Protein AF-A0A831SIP2-F1 (afdb_monomer)

Mean predicted aligned error: 7.47 Å

Radius of gyration: 21.98 Å; Cα contacts (8 Å, |Δi|>4): 276; chains: 1; bounding box: 57×65×55 Å

Nearest PDB structures (foldseek):
  3f3f-assembly1_D  TM=2.285E-01  e=1.161E+00  Saccharomyces cerevisiae
  3f3p-assembly2_H  TM=2.683E-01  e=5.509E+00  Saccharomyces cerevisiae
  3f3p-assembly3_K  TM=2.661E-01  e=5.509E+00  Saccharomyces cerevisiae
  3f3g-assembly1_C  TM=2.298E-01  e=3.159E+00  Saccharomyces cerevisiae
  4bzk-assembly1_A  TM=1.564E-01  e=3.531E+00  Saccharomyces cerevisiae

Structure (mmCIF, N/CA/C/O backbone):
data_AF-A0A831SIP2-F1
#
_entry.id   AF-A0A831SIP2-F1
#
loop_
_atom_site.group_PDB
_atom_site.id
_atom_site.type_symbol
_atom_site.label_atom_id
_atom_site.label_alt_id
_atom_site.label_comp_id
_atom_site.label_asym_id
_atom_site.label_entity_id
_atom_site.label_seq_id
_atom_site.pdbx_PDB_ins_code
_atom_site.Cartn_x
_atom_site.Cartn_y
_atom_site.Cartn_z
_atom_site.occupancy
_atom_site.B_iso_or_equiv
_atom_site.auth_seq_id
_atom_site.auth_comp_id
_atom_site.auth_asym_id
_atom_site.auth_atom_id
_atom_site.pdbx_PDB_model_num
ATOM 1 N N . LYS A 1 1 ? 33.723 -19.811 15.398 1.00 58.81 1 LYS A N 1
ATOM 2 C CA . LYS A 1 1 ? 32.987 -21.071 15.118 1.00 58.81 1 LYS A CA 1
ATOM 3 C C . LYS A 1 1 ? 33.135 -21.376 13.632 1.00 58.81 1 LYS A C 1
ATOM 5 O O . LYS A 1 1 ? 32.729 -20.533 12.844 1.00 58.81 1 LYS A O 1
ATOM 10 N N . ARG A 1 2 ? 33.760 -22.498 13.251 1.00 60.47 2 ARG A N 1
ATOM 11 C CA . ARG A 1 2 ? 33.698 -22.996 11.865 1.00 60.47 2 ARG A CA 1
ATOM 12 C C . ARG A 1 2 ? 32.283 -23.533 11.644 1.00 60.47 2 ARG A C 1
ATOM 14 O O . ARG A 1 2 ? 31.780 -24.252 12.504 1.00 60.47 2 ARG A O 1
ATOM 21 N N . LEU A 1 3 ? 31.621 -23.093 10.581 1.00 73.62 3 LEU A N 1
ATOM 22 C CA . LEU A 1 3 ? 30.287 -23.571 10.228 1.00 73.62 3 LEU A CA 1
ATOM 23 C C . LEU A 1 3 ? 30.453 -24.981 9.640 1.00 73.62 3 LEU A C 1
ATOM 25 O O . LEU A 1 3 ? 31.157 -25.138 8.650 1.00 73.62 3 LEU A O 1
ATOM 29 N N . ASN A 1 4 ? 29.907 -25.998 10.307 1.00 77.56 4 ASN A N 1
ATOM 30 C CA . ASN A 1 4 ? 30.104 -27.415 9.983 1.00 77.56 4 ASN A CA 1
ATOM 31 C C . ASN A 1 4 ? 28.870 -27.960 9.244 1.00 77.56 4 ASN A C 1
ATOM 33 O O . ASN A 1 4 ? 28.072 -28.699 9.819 1.00 77.56 4 ASN A O 1
ATOM 37 N N . TYR A 1 5 ? 28.660 -27.496 8.012 1.00 83.56 5 TYR A N 1
ATOM 38 C CA . TYR A 1 5 ? 27.534 -27.915 7.177 1.00 83.56 5 TYR A CA 1
ATOM 39 C C . TYR A 1 5 ? 27.931 -29.154 6.366 1.00 83.56 5 TYR A C 1
ATOM 41 O O . TYR A 1 5 ? 28.624 -29.030 5.360 1.00 83.56 5 TYR A O 1
ATOM 49 N N . HIS A 1 6 ? 27.529 -30.338 6.836 1.00 79.94 6 HIS A N 1
ATOM 50 C CA . HIS A 1 6 ? 27.835 -31.619 6.185 1.00 79.94 6 HIS A CA 1
ATOM 51 C C . HIS A 1 6 ? 27.115 -31.797 4.837 1.00 79.94 6 HIS A C 1
ATOM 53 O O . HIS A 1 6 ? 27.699 -32.375 3.929 1.00 79.94 6 HIS A O 1
ATOM 59 N N . ASP A 1 7 ? 25.927 -31.202 4.696 1.00 86.00 7 ASP A N 1
ATOM 60 C CA . ASP A 1 7 ? 25.066 -31.277 3.504 1.00 86.00 7 ASP A CA 1
ATOM 61 C C . ASP A 1 7 ? 24.903 -29.891 2.852 1.00 86.00 7 ASP A C 1
ATOM 63 O O . ASP A 1 7 ? 23.804 -29.436 2.540 1.00 86.00 7 ASP A O 1
ATOM 67 N N . PHE A 1 8 ? 25.996 -29.128 2.761 1.00 87.56 8 PHE A N 1
ATOM 68 C CA . PHE A 1 8 ? 25.959 -27.805 2.141 1.00 87.56 8 PHE A CA 1
ATOM 69 C C . PHE A 1 8 ? 25.783 -27.924 0.624 1.00 87.56 8 PHE A C 1
ATOM 71 O O . PHE A 1 8 ? 26.713 -28.317 -0.079 1.00 87.56 8 PHE A O 1
ATOM 78 N N . GLU A 1 9 ? 24.619 -27.516 0.129 1.00 84.56 9 GLU A N 1
ATOM 79 C CA . GLU A 1 9 ? 24.309 -27.470 -1.299 1.00 84.56 9 GLU A CA 1
ATOM 80 C C . GLU A 1 9 ? 24.197 -26.022 -1.792 1.00 84.56 9 GLU A C 1
ATOM 82 O O . GLU A 1 9 ? 23.670 -25.135 -1.114 1.00 84.56 9 GLU A O 1
ATOM 87 N N . LEU A 1 10 ? 24.733 -25.781 -2.989 1.00 88.56 10 LEU A N 1
ATOM 88 C CA . LEU A 1 10 ? 24.629 -24.515 -3.704 1.00 88.56 10 LEU A CA 1
ATOM 89 C C . LEU A 1 10 ? 23.781 -24.733 -4.948 1.00 88.56 10 LEU A C 1
ATOM 91 O O . LEU A 1 10 ? 24.211 -25.417 -5.875 1.00 88.56 10 LEU A O 1
ATOM 95 N N . GLU A 1 11 ? 22.618 -24.094 -4.988 1.00 87.44 11 GLU A N 1
ATOM 96 C CA . GLU A 1 11 ? 21.764 -24.080 -6.170 1.00 87.44 11 GLU A CA 1
ATOM 97 C C . GLU A 1 11 ? 21.729 -22.680 -6.794 1.00 87.44 11 GLU A C 1
ATOM 99 O O . GLU A 1 11 ? 21.619 -21.678 -6.078 1.00 87.44 11 GLU A O 1
ATOM 104 N N . PRO A 1 12 ? 21.837 -22.573 -8.128 1.00 87.94 12 PRO A N 1
ATOM 105 C CA . PRO A 1 12 ? 21.707 -21.296 -8.807 1.00 87.94 12 PRO A CA 1
ATOM 106 C C . PRO A 1 12 ? 20.239 -20.850 -8.859 1.00 87.94 12 PRO A C 1
ATOM 108 O O . PRO A 1 12 ? 19.390 -21.545 -9.414 1.00 87.94 12 PRO A O 1
ATOM 111 N N . GLU A 1 13 ? 19.956 -19.642 -8.374 1.00 88.12 13 GLU A N 1
ATOM 112 C CA . GLU A 1 13 ? 18.680 -18.958 -8.612 1.00 88.12 13 GLU A CA 1
ATOM 113 C C . GLU A 1 13 ? 18.772 -18.185 -9.942 1.00 88.12 13 GLU A C 1
ATOM 115 O O . GLU A 1 13 ? 19.713 -17.415 -10.158 1.00 88.12 13 GLU A O 1
ATOM 120 N N . LYS A 1 14 ? 17.830 -18.419 -10.864 1.00 89.06 14 LYS A N 1
ATOM 121 C CA . LYS A 1 14 ? 17.769 -17.752 -12.175 1.00 89.06 14 LYS A CA 1
ATOM 122 C C . LYS A 1 14 ? 16.509 -16.901 -12.260 1.00 89.06 14 LYS A C 1
ATOM 124 O O . LYS A 1 14 ? 15.438 -17.370 -11.889 1.00 89.06 14 LYS A O 1
ATOM 129 N N . HIS A 1 15 ? 16.659 -15.692 -12.792 1.00 92.62 15 HIS A N 1
ATOM 130 C CA . HIS A 1 15 ? 15.574 -14.734 -12.984 1.00 92.62 15 HIS A CA 1
ATOM 131 C C . HIS A 1 15 ? 15.647 -14.110 -14.372 1.00 92.62 15 HIS A C 1
ATOM 133 O O . HIS A 1 15 ? 16.752 -13.925 -14.893 1.00 92.62 15 HIS A O 1
ATOM 139 N N . ASP A 1 16 ? 14.499 -13.731 -14.934 1.00 92.12 16 ASP A N 1
ATOM 140 C CA . ASP A 1 16 ? 14.458 -13.084 -16.252 1.00 92.12 16 ASP A CA 1
ATOM 141 C C . ASP A 1 16 ? 14.945 -11.635 -16.179 1.00 92.12 16 ASP A C 1
ATOM 143 O O . ASP A 1 16 ? 15.701 -11.173 -17.037 1.00 92.12 16 ASP A O 1
ATOM 147 N N . ALA A 1 17 ? 14.554 -10.909 -15.128 1.00 92.06 17 ALA A N 1
ATOM 148 C CA . ALA A 1 17 ? 15.101 -9.595 -14.831 1.00 92.06 17 ALA A CA 1
ATOM 149 C C . ALA A 1 17 ? 15.102 -9.285 -13.331 1.00 92.06 17 ALA A C 1
ATOM 151 O O . ALA A 1 17 ? 14.265 -9.744 -12.554 1.00 92.06 17 ALA A O 1
ATOM 152 N N . MET A 1 18 ? 16.031 -8.421 -12.923 1.00 92.44 18 MET A N 1
ATOM 153 C CA . MET A 1 18 ? 16.099 -7.893 -11.564 1.00 92.44 18 MET A CA 1
ATOM 154 C C . MET A 1 18 ? 16.378 -6.394 -11.582 1.00 92.44 18 MET A C 1
ATOM 156 O O . MET A 1 18 ? 17.222 -5.917 -12.338 1.00 92.44 18 MET A O 1
ATOM 160 N N . MET A 1 19 ? 15.721 -5.650 -10.692 1.00 90.25 19 MET A N 1
ATOM 161 C CA . MET A 1 19 ? 15.975 -4.224 -10.496 1.00 90.25 19 MET A CA 1
ATOM 162 C C . MET A 1 19 ? 16.406 -3.942 -9.059 1.00 90.25 19 MET A C 1
ATOM 164 O O . MET A 1 19 ? 15.631 -4.085 -8.109 1.00 90.25 19 MET A O 1
ATOM 168 N N . PHE A 1 20 ? 17.651 -3.494 -8.902 1.00 89.06 20 PHE A N 1
ATOM 169 C CA . PHE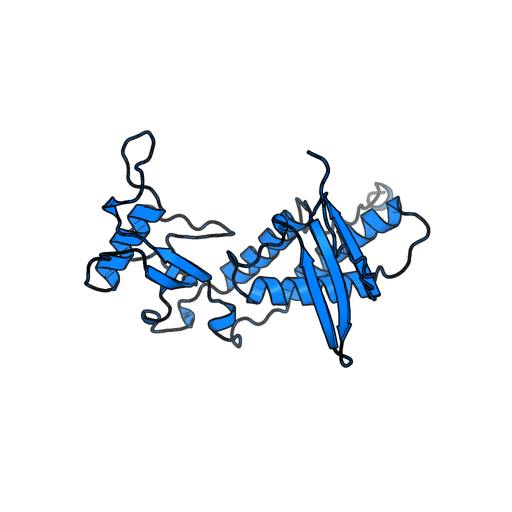 A 1 20 ? 18.225 -3.124 -7.612 1.00 89.06 20 PHE A CA 1
ATOM 170 C C . PHE A 1 20 ? 17.924 -1.659 -7.293 1.00 89.06 20 PHE A C 1
ATOM 172 O O . PHE A 1 20 ? 18.415 -0.748 -7.955 1.00 89.06 20 PHE A O 1
ATOM 179 N N . VAL A 1 21 ? 17.130 -1.424 -6.248 1.00 85.69 21 VAL A N 1
ATOM 180 C CA . VAL A 1 21 ? 16.707 -0.069 -5.856 1.00 85.69 21 VAL A CA 1
ATOM 181 C C . VAL A 1 21 ? 17.622 0.492 -4.775 1.00 85.69 21 VAL A C 1
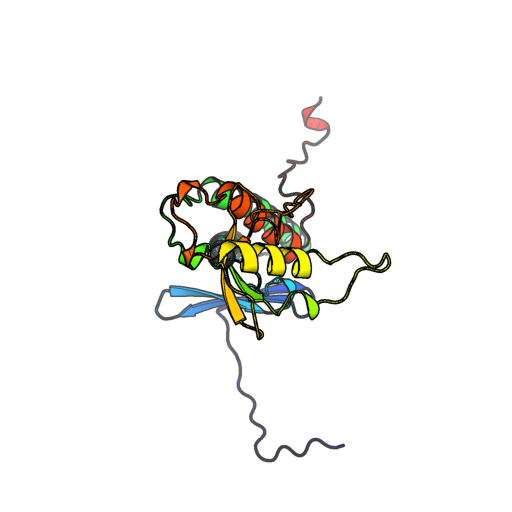ATOM 183 O O . VAL A 1 21 ? 18.112 1.615 -4.870 1.00 85.69 21 VAL A O 1
ATOM 186 N N . LYS A 1 22 ? 17.871 -0.300 -3.729 1.00 82.62 22 LYS A N 1
ATOM 187 C CA . LYS A 1 22 ? 18.794 0.017 -2.632 1.00 82.62 22 LYS A CA 1
ATOM 188 C C . LYS A 1 22 ? 19.311 -1.285 -2.024 1.00 82.62 22 LYS A C 1
ATOM 190 O O . LYS A 1 22 ? 18.761 -2.352 -2.276 1.00 82.62 22 LYS A O 1
ATOM 195 N N . HIS A 1 23 ? 20.332 -1.212 -1.171 1.00 80.19 23 HIS A N 1
ATOM 196 C CA . HIS A 1 23 ? 20.797 -2.362 -0.395 1.00 80.19 23 HIS A CA 1
ATOM 197 C C . HIS A 1 23 ? 19.617 -3.130 0.236 1.00 80.19 23 HIS A C 1
ATOM 199 O O . HIS A 1 23 ? 18.794 -2.539 0.944 1.00 80.19 23 HIS A O 1
ATOM 205 N N . LYS A 1 24 ? 19.525 -4.435 -0.065 1.00 84.19 24 LYS A N 1
ATOM 206 C CA . LYS A 1 24 ? 18.450 -5.360 0.356 1.00 84.19 24 LYS A CA 1
ATOM 207 C C . LYS A 1 24 ? 17.028 -4.982 -0.095 1.00 84.19 24 LYS A C 1
ATOM 209 O O . LYS A 1 24 ? 16.070 -5.515 0.454 1.00 84.19 24 LYS A O 1
ATOM 214 N N . ASN A 1 25 ? 16.881 -4.073 -1.059 1.00 86.75 25 ASN A N 1
ATOM 215 C CA . ASN A 1 25 ? 15.604 -3.680 -1.650 1.00 86.75 25 ASN A CA 1
ATOM 216 C C . ASN A 1 25 ? 15.692 -3.817 -3.174 1.00 86.75 25 ASN A C 1
ATOM 218 O O . ASN A 1 25 ? 16.337 -3.003 -3.839 1.00 86.75 25 ASN A O 1
ATOM 222 N N . TYR A 1 26 ? 15.062 -4.855 -3.709 1.00 91.00 26 TYR A N 1
ATOM 223 C CA . TYR A 1 26 ? 15.095 -5.177 -5.130 1.00 91.00 26 TYR A CA 1
ATOM 224 C C . TYR A 1 26 ? 13.788 -5.834 -5.575 1.00 91.00 26 TYR A C 1
ATOM 226 O O . TYR A 1 26 ? 13.023 -6.360 -4.760 1.00 91.00 26 TYR A O 1
ATOM 234 N N . LEU A 1 27 ? 13.538 -5.751 -6.874 1.00 93.44 27 LEU A N 1
ATOM 235 C CA . LEU A 1 27 ? 12.419 -6.384 -7.556 1.00 93.44 27 LEU A CA 1
ATOM 236 C C . LEU A 1 27 ? 12.968 -7.486 -8.455 1.00 93.44 27 LEU A C 1
ATOM 238 O O . LEU A 1 27 ? 14.000 -7.289 -9.096 1.00 93.44 27 LEU A O 1
ATOM 242 N N . ILE A 1 28 ? 12.283 -8.617 -8.478 1.00 93.94 28 ILE A N 1
ATOM 243 C CA . ILE A 1 28 ? 12.514 -9.725 -9.402 1.00 93.94 28 ILE A CA 1
ATOM 244 C C . ILE A 1 28 ? 11.311 -9.779 -10.336 1.00 93.94 28 ILE A C 1
ATOM 246 O O . ILE A 1 28 ? 10.176 -9.617 -9.878 1.00 93.94 28 ILE A O 1
ATOM 250 N N . PHE A 1 29 ? 11.576 -10.013 -11.613 1.00 94.38 29 PHE A N 1
ATOM 251 C CA . PHE A 1 29 ? 10.575 -10.187 -12.650 1.00 94.38 29 PHE A CA 1
ATOM 252 C C . PHE A 1 29 ? 10.848 -11.513 -13.345 1.00 94.38 29 PHE A C 1
ATOM 254 O O . PHE A 1 29 ? 11.935 -11.689 -13.893 1.00 94.38 29 PHE A O 1
ATOM 261 N N . ASP A 1 30 ? 9.862 -12.401 -13.319 1.00 93.19 30 ASP A N 1
ATOM 262 C CA . ASP A 1 30 ? 9.927 -13.715 -13.953 1.00 93.19 30 ASP A CA 1
ATOM 263 C C . ASP A 1 30 ? 8.682 -13.923 -14.830 1.00 93.19 30 ASP A C 1
ATOM 265 O O . ASP A 1 30 ? 7.588 -13.440 -14.519 1.00 93.19 30 ASP A O 1
ATOM 269 N N . ALA A 1 31 ? 8.835 -14.671 -15.917 1.00 90.81 31 ALA A N 1
ATOM 270 C CA . ALA A 1 31 ? 7.747 -15.222 -16.705 1.00 90.81 31 ALA A CA 1
ATOM 271 C C . ALA A 1 31 ? 7.526 -16.688 -16.303 1.00 90.81 31 ALA A C 1
ATOM 273 O O . ALA A 1 31 ? 8.332 -17.564 -16.613 1.00 90.81 31 ALA A O 1
ATOM 274 N N . ARG A 1 32 ? 6.411 -16.976 -15.623 1.00 87.44 32 ARG A N 1
ATOM 275 C CA . ARG A 1 32 ? 6.020 -18.341 -15.228 1.00 87.44 32 ARG A CA 1
ATOM 276 C C . ARG A 1 32 ? 4.695 -18.706 -15.866 1.00 87.44 32 ARG A C 1
ATOM 278 O O . ARG A 1 32 ? 3.740 -17.946 -15.768 1.00 87.44 32 ARG A O 1
ATOM 285 N N . ASP A 1 33 ? 4.642 -19.837 -16.566 1.00 87.06 33 ASP A N 1
ATOM 286 C CA . ASP A 1 33 ? 3.440 -20.300 -17.279 1.00 87.06 33 ASP A CA 1
ATOM 287 C C . ASP A 1 33 ? 2.811 -19.219 -18.186 1.00 87.06 33 ASP A C 1
ATOM 289 O O . ASP A 1 33 ? 1.594 -19.027 -18.214 1.00 87.06 33 ASP A O 1
ATOM 293 N N . ASN A 1 34 ? 3.655 -18.470 -18.912 1.00 84.88 34 ASN A N 1
ATOM 294 C CA . ASN A 1 34 ? 3.280 -17.313 -19.743 1.00 84.88 34 ASN A CA 1
ATOM 295 C C . ASN A 1 34 ? 2.607 -16.152 -18.984 1.00 84.88 34 ASN A C 1
ATOM 297 O O . ASN A 1 34 ? 1.968 -15.291 -19.595 1.00 84.88 34 ASN A O 1
ATOM 301 N N . LYS A 1 35 ? 2.758 -16.095 -17.659 1.00 88.81 35 LYS A N 1
ATOM 302 C CA . LYS A 1 35 ? 2.303 -14.991 -16.815 1.00 88.81 35 LYS A CA 1
ATOM 303 C C . LYS A 1 35 ? 3.497 -14.229 -16.268 1.00 88.81 35 LYS A C 1
ATOM 305 O O . LYS A 1 35 ? 4.495 -14.809 -15.855 1.00 88.81 35 LYS A O 1
ATOM 310 N N . PHE A 1 36 ? 3.366 -12.911 -16.278 1.00 89.25 36 PHE A N 1
ATOM 311 C CA . PHE A 1 36 ? 4.296 -12.029 -15.595 1.00 89.25 36 PHE A CA 1
ATOM 312 C C . PHE A 1 36 ? 4.097 -12.177 -14.086 1.00 89.25 36 PHE A C 1
ATOM 314 O O . PHE A 1 36 ? 2.970 -12.048 -13.612 1.00 89.25 36 PHE A O 1
ATOM 321 N N . GLU A 1 37 ? 5.178 -12.427 -13.356 1.00 91.50 37 GLU A N 1
ATOM 322 C CA . GLU A 1 37 ? 5.210 -12.388 -11.899 1.00 91.50 37 GLU A CA 1
ATOM 323 C C . GLU A 1 37 ? 6.259 -11.379 -11.434 1.00 91.50 37 GLU A C 1
ATOM 325 O O . GLU A 1 37 ? 7.417 -11.412 -11.860 1.00 91.50 37 GLU A O 1
ATOM 330 N N . MET A 1 38 ? 5.869 -10.505 -10.504 1.00 93.12 38 MET A N 1
ATOM 331 C CA . MET A 1 38 ? 6.805 -9.625 -9.813 1.00 93.12 38 MET A CA 1
ATOM 332 C C . MET A 1 38 ? 6.948 -10.021 -8.342 1.00 93.12 38 MET A C 1
ATOM 334 O O . MET A 1 38 ? 5.988 -9.999 -7.568 1.00 93.12 38 MET A O 1
ATOM 338 N N . ILE A 1 39 ? 8.182 -10.278 -7.907 1.00 91.38 39 ILE A N 1
ATOM 339 C CA . ILE A 1 39 ? 8.505 -10.535 -6.502 1.00 91.38 39 ILE A CA 1
ATOM 340 C C . ILE A 1 39 ? 9.246 -9.332 -5.928 1.00 91.38 39 ILE A C 1
ATOM 342 O O . ILE A 1 39 ? 10.298 -8.917 -6.410 1.00 91.38 39 ILE A O 1
ATOM 346 N N . THR A 1 40 ? 8.728 -8.791 -4.828 1.00 90.75 40 THR A N 1
ATOM 347 C CA . THR A 1 40 ? 9.383 -7.699 -4.106 1.00 90.75 40 THR A CA 1
ATOM 348 C C . THR A 1 40 ? 10.210 -8.228 -2.935 1.00 90.75 40 THR A C 1
ATOM 350 O O . THR A 1 40 ? 9.686 -8.960 -2.089 1.00 90.75 40 THR A O 1
ATOM 353 N N . LYS A 1 41 ? 11.468 -7.802 -2.805 1.00 88.31 41 LYS A N 1
ATOM 354 C CA . LYS A 1 41 ? 12.328 -8.119 -1.656 1.00 88.31 41 LYS A CA 1
ATOM 355 C C . LYS A 1 41 ? 12.768 -6.832 -0.969 1.00 88.31 41 LYS A C 1
ATOM 357 O O . LYS A 1 41 ? 13.171 -5.877 -1.625 1.00 88.31 41 LYS A O 1
ATOM 362 N N . GLY A 1 42 ? 12.709 -6.815 0.361 1.00 84.31 42 GLY A N 1
ATOM 363 C CA . GLY A 1 42 ? 13.151 -5.684 1.180 1.00 84.31 42 GLY A CA 1
ATOM 364 C C . GLY A 1 42 ? 12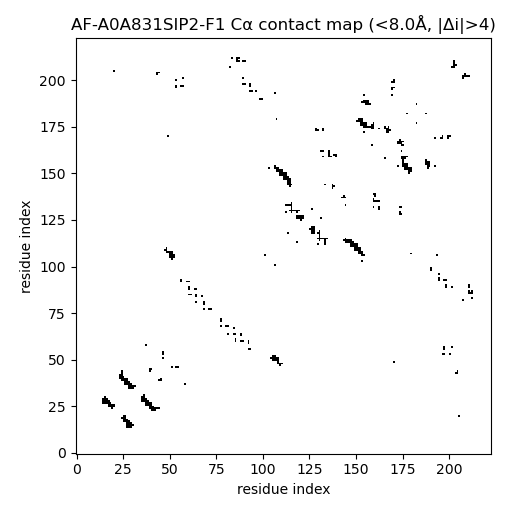.049 -5.018 1.995 1.00 84.31 42 GLY A C 1
ATOM 365 O O . GLY A 1 42 ? 10.854 -5.209 1.775 1.00 84.31 42 GLY A O 1
ATOM 366 N N . ASN A 1 43 ? 12.467 -4.235 2.989 1.00 76.88 43 ASN A N 1
ATOM 367 C CA . ASN A 1 43 ? 11.551 -3.606 3.941 1.00 76.88 43 ASN A CA 1
ATOM 368 C C . ASN A 1 43 ? 10.703 -2.506 3.299 1.00 76.88 43 ASN A C 1
ATOM 370 O O . ASN A 1 43 ? 9.544 -2.347 3.680 1.00 76.88 43 ASN A O 1
ATOM 374 N N . ASN A 1 44 ? 11.240 -1.800 2.302 1.00 76.56 44 ASN A N 1
ATOM 375 C CA . ASN A 1 44 ? 10.518 -0.727 1.621 1.00 76.56 44 ASN A CA 1
ATOM 376 C C . ASN A 1 44 ? 9.289 -1.263 0.880 1.00 76.56 44 ASN A C 1
ATOM 378 O O . ASN A 1 44 ? 8.260 -0.594 0.819 1.00 76.56 44 ASN A O 1
ATOM 382 N N . PHE A 1 45 ? 9.372 -2.503 0.394 1.00 79.06 45 PHE A N 1
ATOM 383 C CA . PHE A 1 45 ? 8.295 -3.165 -0.328 1.00 79.06 45 PHE A CA 1
ATOM 384 C C . PHE A 1 45 ? 7.420 -4.066 0.542 1.00 79.06 45 PHE A C 1
ATOM 386 O O . PHE A 1 45 ? 6.495 -4.675 0.015 1.00 79.06 45 PHE A O 1
ATOM 393 N N . ARG A 1 46 ? 7.647 -4.148 1.867 1.00 68.94 46 ARG A N 1
ATOM 394 C CA . ARG A 1 46 ? 6.779 -4.934 2.760 1.00 68.94 46 ARG A CA 1
ATOM 395 C C . ARG A 1 46 ? 5.335 -4.445 2.640 1.00 68.94 46 ARG A C 1
ATOM 397 O O . ARG A 1 46 ? 4.945 -3.414 3.193 1.00 68.94 46 ARG A O 1
ATOM 404 N N . GLY A 1 47 ? 4.553 -5.210 1.887 1.00 55.94 47 GLY A N 1
ATOM 405 C CA . GLY A 1 47 ? 3.150 -4.945 1.607 1.00 55.94 47 GLY A CA 1
ATOM 406 C C . GLY A 1 47 ? 2.201 -5.552 2.635 1.00 55.94 47 GLY A C 1
ATOM 407 O O . GLY A 1 47 ? 1.009 -5.342 2.517 1.00 55.94 47 GLY A O 1
ATOM 408 N N . SER A 1 48 ? 2.681 -6.284 3.650 1.00 52.47 48 SER A N 1
ATOM 409 C CA . SER A 1 48 ? 1.818 -6.854 4.702 1.00 52.47 48 SER A CA 1
ATOM 410 C C . SER A 1 48 ? 1.129 -5.792 5.565 1.00 52.47 48 SER A C 1
ATOM 412 O O . SER A 1 48 ? 0.118 -6.071 6.196 1.00 52.47 48 SER A O 1
ATOM 414 N N . GLU A 1 49 ? 1.683 -4.579 5.613 1.00 64.00 49 GLU A N 1
ATOM 415 C CA . GLU A 1 49 ? 1.059 -3.429 6.277 1.00 64.00 49 GLU A CA 1
ATOM 416 C C . GLU A 1 49 ? 0.207 -2.569 5.333 1.00 64.00 49 GLU A C 1
ATOM 418 O O . GLU A 1 49 ? -0.329 -1.547 5.762 1.00 64.00 49 GLU A O 1
ATOM 423 N N . LYS A 1 50 ? 0.114 -2.947 4.054 1.00 78.56 50 LYS A N 1
ATOM 424 C CA . LYS A 1 50 ? -0.563 -2.190 2.999 1.00 78.56 50 LYS A CA 1
ATOM 425 C C . LYS A 1 50 ? -1.716 -3.016 2.442 1.00 78.56 50 LYS A C 1
ATOM 427 O O . LYS A 1 50 ? -1.721 -4.240 2.547 1.00 78.56 50 LYS A O 1
ATOM 432 N N . ALA A 1 51 ? -2.690 -2.331 1.860 1.00 87.06 51 ALA A N 1
ATOM 433 C CA . ALA A 1 51 ? -3.785 -2.995 1.171 1.00 87.06 51 ALA A CA 1
ATOM 434 C C . ALA A 1 51 ? -3.260 -3.706 -0.085 1.00 87.06 51 ALA A C 1
ATOM 436 O O . ALA A 1 51 ? -2.293 -3.245 -0.702 1.00 87.06 51 ALA A O 1
ATOM 437 N N . ASN A 1 52 ? -3.875 -4.828 -0.462 1.00 89.56 52 ASN A N 1
ATOM 438 C CA . ASN A 1 52 ? -3.410 -5.643 -1.586 1.00 89.56 52 ASN A CA 1
ATOM 439 C C . ASN A 1 52 ? -3.426 -4.865 -2.913 1.00 89.56 52 ASN A C 1
ATOM 441 O O . ASN A 1 52 ? -2.533 -5.044 -3.740 1.00 89.56 52 ASN A O 1
ATOM 445 N N . ILE A 1 53 ? -4.349 -3.909 -3.056 1.00 91.75 53 ILE A N 1
ATOM 446 C CA . ILE A 1 53 ? -4.421 -3.007 -4.208 1.00 91.75 53 ILE A CA 1
ATOM 447 C C . ILE A 1 53 ? -3.113 -2.245 -4.463 1.00 91.75 53 ILE A C 1
ATOM 449 O O . ILE A 1 53 ? -2.758 -2.000 -5.610 1.00 91.75 53 ILE A O 1
ATOM 453 N N . ALA A 1 54 ? -2.340 -1.926 -3.419 1.00 90.88 54 ALA A N 1
ATOM 454 C CA . ALA A 1 54 ? -1.051 -1.259 -3.584 1.00 90.88 54 ALA A CA 1
ATOM 455 C C . ALA A 1 54 ? 0.018 -2.172 -4.191 1.00 90.88 54 ALA A C 1
ATOM 457 O O . ALA A 1 54 ? 0.902 -1.689 -4.894 1.00 90.88 54 ALA A O 1
ATOM 458 N N . LYS A 1 55 ? -0.061 -3.484 -3.938 1.00 89.62 55 LYS A N 1
ATOM 459 C CA . LYS A 1 55 ? 0.831 -4.467 -4.564 1.00 89.62 55 LYS A CA 1
ATOM 460 C C . LYS A 1 55 ? 0.474 -4.646 -6.034 1.00 89.62 55 LYS A C 1
ATOM 462 O O . LYS A 1 55 ? 1.365 -4.542 -6.864 1.00 89.62 55 LYS A O 1
ATOM 467 N N . LYS A 1 56 ? -0.821 -4.809 -6.334 1.00 91.50 56 LYS A N 1
ATOM 468 C CA . LYS A 1 56 ? -1.338 -4.890 -7.709 1.00 91.50 56 LYS A CA 1
ATOM 469 C C . LYS A 1 56 ? -0.950 -3.654 -8.524 1.00 91.50 56 LYS A C 1
ATOM 471 O O . LYS A 1 56 ? -0.416 -3.774 -9.616 1.00 91.50 56 LYS A O 1
ATOM 476 N N . ALA A 1 57 ? -1.137 -2.462 -7.955 1.00 93.81 57 ALA A N 1
ATOM 477 C CA . ALA A 1 57 ? -0.741 -1.220 -8.609 1.00 93.81 57 ALA A CA 1
ATOM 478 C C . ALA A 1 57 ? 0.778 -1.128 -8.827 1.00 93.81 57 ALA A C 1
ATOM 480 O O . ALA A 1 57 ? 1.204 -0.731 -9.905 1.00 93.81 57 ALA A O 1
ATOM 481 N N . LEU A 1 58 ? 1.602 -1.504 -7.837 1.00 93.88 58 LEU A N 1
ATOM 482 C CA . LEU A 1 58 ? 3.058 -1.538 -8.006 1.00 93.88 58 LEU A CA 1
ATOM 483 C C . LEU A 1 58 ? 3.471 -2.497 -9.130 1.00 93.88 58 LEU A C 1
ATOM 485 O O . LEU A 1 58 ? 4.337 -2.145 -9.920 1.00 93.88 58 LEU A O 1
ATOM 489 N N . GLU A 1 59 ? 2.873 -3.683 -9.194 1.00 93.88 59 GLU A N 1
ATOM 490 C CA . GLU A 1 59 ? 3.158 -4.679 -10.227 1.00 93.88 59 GLU A CA 1
ATOM 491 C C . GLU A 1 59 ? 2.866 -4.144 -11.629 1.00 93.88 59 GLU A C 1
ATOM 493 O O . GLU A 1 59 ? 3.752 -4.163 -12.481 1.00 93.88 59 GLU A 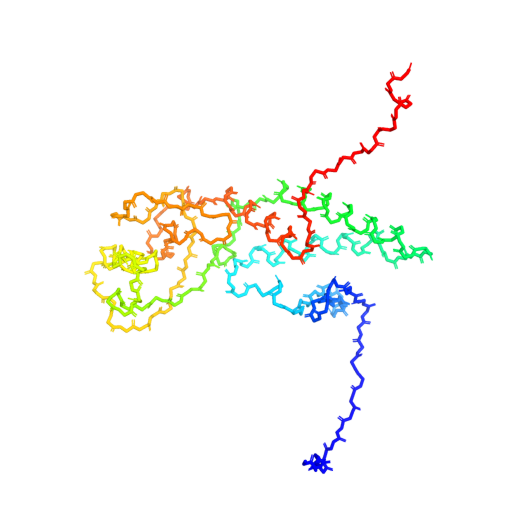O 1
ATOM 498 N N . GLU A 1 60 ? 1.684 -3.562 -11.835 1.00 94.81 60 GLU A N 1
ATOM 499 C CA . GLU A 1 60 ? 1.315 -2.945 -13.113 1.00 94.81 60 GLU A CA 1
ATOM 500 C C . GLU A 1 60 ? 2.235 -1.769 -13.472 1.00 94.81 60 GLU A C 1
ATOM 502 O O . GLU A 1 60 ? 2.706 -1.672 -14.605 1.00 94.81 60 GLU A O 1
ATOM 507 N N . ILE A 1 61 ? 2.578 -0.910 -12.504 1.00 96.06 61 ILE A N 1
ATOM 508 C CA . ILE A 1 61 ? 3.532 0.190 -12.720 1.00 96.06 61 ILE A CA 1
ATOM 509 C C . ILE A 1 61 ? 4.885 -0.358 -13.163 1.00 96.06 61 ILE A C 1
ATOM 511 O O . ILE A 1 61 ? 5.466 0.121 -14.137 1.00 96.06 61 ILE A O 1
ATOM 515 N N . MET A 1 62 ? 5.403 -1.360 -12.457 1.00 95.38 62 MET A N 1
ATOM 516 C CA . MET A 1 62 ? 6.748 -1.861 -12.703 1.00 95.38 62 MET A CA 1
ATOM 517 C C . MET A 1 62 ? 6.851 -2.708 -13.965 1.00 95.38 62 MET A C 1
ATOM 519 O O . MET A 1 62 ? 7.903 -2.704 -14.602 1.00 95.38 62 MET A O 1
ATOM 523 N N . LYS A 1 63 ? 5.763 -3.361 -14.372 1.00 94.88 63 LYS A N 1
ATOM 524 C CA . LYS A 1 63 ? 5.646 -4.017 -15.673 1.00 94.88 63 LYS A CA 1
ATOM 525 C C . LYS A 1 63 ? 5.853 -3.022 -16.815 1.00 94.88 63 LYS A C 1
ATOM 527 O O . LYS A 1 63 ? 6.656 -3.286 -17.707 1.00 94.88 63 LYS A O 1
ATOM 532 N N . GLU A 1 64 ? 5.196 -1.863 -16.765 1.00 96.38 64 GLU A N 1
ATOM 533 C CA . GLU A 1 64 ? 5.372 -0.813 -17.779 1.00 96.38 64 GLU A CA 1
ATOM 534 C C . GLU A 1 64 ? 6.759 -0.160 -17.703 1.00 96.38 64 GLU A C 1
ATOM 536 O O . GLU A 1 64 ? 7.402 0.054 -18.731 1.00 96.38 64 GLU A O 1
ATOM 541 N N . VAL A 1 65 ? 7.287 0.066 -16.494 1.00 95.69 65 VAL A N 1
ATOM 542 C CA . VAL A 1 65 ? 8.659 0.574 -16.316 1.00 95.69 65 VAL A CA 1
ATOM 543 C C . VAL A 1 65 ? 9.687 -0.366 -16.943 1.00 95.69 65 VAL A C 1
ATOM 545 O O . VAL A 1 65 ? 10.599 0.108 -17.622 1.00 95.69 65 VAL A O 1
ATOM 548 N N . LEU A 1 66 ? 9.550 -1.679 -16.737 1.00 93.69 66 LEU A N 1
ATOM 549 C CA . LEU A 1 66 ? 10.472 -2.675 -17.276 1.00 93.69 66 LEU A CA 1
ATOM 550 C C . LEU A 1 66 ? 10.422 -2.720 -18.806 1.00 93.69 66 LEU A C 1
ATOM 552 O O . LEU A 1 66 ? 11.476 -2.727 -19.439 1.00 93.69 66 LEU A O 1
ATOM 556 N N . LYS A 1 67 ? 9.224 -2.679 -19.405 1.00 92.31 67 LYS A N 1
ATOM 557 C CA . LYS A 1 67 ? 9.056 -2.634 -20.868 1.00 92.31 67 LYS A CA 1
ATOM 558 C C . LYS A 1 67 ? 9.808 -1.459 -21.495 1.00 92.31 67 LYS A C 1
ATOM 560 O O . LYS A 1 67 ? 10.525 -1.645 -22.476 1.00 92.31 67 LYS A O 1
ATOM 565 N N . GLU A 1 68 ? 9.701 -0.270 -20.907 1.00 94.50 68 GLU A N 1
ATOM 566 C CA . GLU A 1 68 ? 10.348 0.942 -21.431 1.00 94.50 68 GLU A CA 1
ATOM 567 C C . GLU A 1 68 ? 11.849 1.034 -21.114 1.00 94.50 68 GLU A C 1
ATOM 569 O O . GLU A 1 68 ? 12.569 1.816 -21.731 1.00 94.50 68 GLU A O 1
ATOM 574 N N . ASN A 1 69 ? 12.350 0.240 -20.162 1.00 92.81 69 ASN A N 1
ATOM 575 C CA . ASN A 1 69 ? 13.725 0.339 -19.666 1.00 92.81 69 ASN A CA 1
ATOM 576 C C . ASN A 1 69 ? 14.502 -0.987 -19.734 1.00 92.81 69 ASN A C 1
ATOM 578 O O . ASN A 1 69 ? 15.439 -1.191 -18.967 1.00 92.81 69 ASN A O 1
ATOM 582 N N . HIS A 1 70 ? 14.153 -1.874 -20.667 1.00 88.62 70 HIS A N 1
ATOM 583 C CA . HIS A 1 70 ? 14.755 -3.208 -20.789 1.00 88.62 70 HIS A CA 1
ATOM 584 C C . HIS A 1 70 ? 16.207 -3.214 -21.316 1.00 88.62 70 HIS A C 1
ATOM 586 O O . HIS A 1 70 ? 16.862 -4.254 -21.280 1.00 88.62 70 HIS A O 1
ATOM 592 N N . ARG A 1 71 ? 16.717 -2.081 -21.822 1.00 88.69 71 ARG A N 1
ATOM 593 C CA . ARG A 1 71 ? 18.087 -1.921 -22.349 1.00 88.69 71 ARG A CA 1
ATOM 594 C C . ARG A 1 71 ? 18.644 -0.538 -22.030 1.00 88.69 71 ARG A C 1
ATOM 596 O O . ARG A 1 71 ? 17.899 0.444 -22.004 1.00 88.69 71 ARG A O 1
ATOM 603 N N . TRP A 1 72 ? 19.952 -0.446 -21.824 1.00 91.88 72 TRP A N 1
ATOM 604 C CA . TRP A 1 72 ? 20.664 0.823 -21.685 1.00 91.88 72 TRP A CA 1
ATOM 605 C C . TRP A 1 72 ? 22.119 0.696 -22.133 1.00 91.88 72 TRP A C 1
ATOM 607 O O . TRP A 1 72 ? 22.679 -0.397 -22.119 1.00 91.88 72 TRP A O 1
ATOM 617 N N . GLU A 1 73 ? 22.708 1.833 -22.495 1.00 92.88 73 GLU A N 1
ATOM 618 C CA . GLU A 1 73 ? 24.133 1.966 -22.822 1.00 92.88 73 GLU A CA 1
ATOM 619 C C . GLU A 1 73 ? 24.863 2.749 -21.723 1.00 92.88 73 GLU A C 1
ATOM 621 O O . GLU A 1 73 ? 25.905 2.311 -21.244 1.00 92.88 73 GLU A O 1
ATOM 626 N N . ASP A 1 74 ? 24.261 3.847 -21.244 1.00 95.50 74 ASP A N 1
ATOM 627 C CA . ASP A 1 74 ? 24.746 4.626 -20.102 1.00 95.50 74 ASP A CA 1
ATOM 628 C C . ASP A 1 74 ? 23.877 4.415 -18.852 1.00 95.50 74 ASP A C 1
ATOM 630 O O . ASP A 1 74 ? 22.658 4.612 -18.853 1.00 95.50 74 ASP A O 1
ATOM 634 N N . GLU A 1 75 ? 24.514 4.038 -17.744 1.00 91.62 75 GLU A N 1
ATOM 635 C CA . GLU A 1 75 ? 23.821 3.767 -16.482 1.00 91.62 75 GLU A CA 1
ATOM 636 C C . GLU A 1 75 ? 23.216 5.039 -15.866 1.00 91.62 75 GLU A C 1
ATOM 638 O O . GLU A 1 75 ? 22.141 4.998 -15.257 1.00 91.62 75 GLU A O 1
ATOM 643 N N . SER A 1 76 ? 23.880 6.189 -16.011 1.00 91.69 76 SER A N 1
ATOM 644 C CA . SER A 1 76 ? 23.417 7.445 -15.410 1.00 91.69 76 SER A CA 1
ATOM 645 C C . SER A 1 76 ? 22.150 7.959 -16.093 1.00 91.69 76 SER A C 1
ATOM 647 O O . SER A 1 76 ? 21.213 8.419 -15.429 1.00 91.69 76 SER A O 1
ATOM 649 N N . GLU A 1 77 ? 22.084 7.856 -17.416 1.00 93.25 77 GLU A N 1
ATOM 650 C CA . GLU A 1 77 ? 20.892 8.089 -18.219 1.00 93.25 77 GLU A CA 1
ATOM 651 C C . GLU A 1 77 ? 19.797 7.075 -17.885 1.00 93.25 77 GLU A C 1
ATOM 653 O O . GLU A 1 77 ? 18.681 7.486 -17.561 1.00 93.25 77 GLU A O 1
ATOM 658 N N . ALA A 1 78 ? 20.117 5.777 -17.840 1.00 92.62 78 ALA A N 1
ATOM 659 C CA . ALA A 1 78 ? 19.159 4.731 -17.485 1.00 92.62 78 ALA A CA 1
ATOM 660 C C . ALA A 1 78 ? 18.503 4.992 -16.125 1.00 92.62 78 ALA A C 1
ATOM 662 O O . ALA A 1 78 ? 17.282 4.926 -15.988 1.00 92.62 78 ALA A O 1
ATOM 663 N N . ARG A 1 79 ? 19.289 5.381 -15.114 1.00 91.19 79 ARG A N 1
ATOM 664 C CA . ARG A 1 79 ? 18.782 5.737 -13.780 1.00 91.19 79 ARG A CA 1
ATOM 665 C C . ARG A 1 79 ? 17.832 6.933 -13.819 1.00 91.19 79 ARG A C 1
ATOM 667 O O . ARG A 1 79 ? 16.832 6.931 -13.098 1.00 91.19 79 ARG A O 1
ATOM 674 N N . ARG A 1 80 ? 18.131 7.965 -14.617 1.00 92.12 80 ARG A N 1
ATOM 675 C CA . ARG A 1 80 ? 17.245 9.132 -14.792 1.00 92.12 80 ARG A CA 1
ATOM 676 C C . ARG A 1 80 ? 15.955 8.744 -15.512 1.00 92.12 80 ARG A C 1
ATOM 678 O O . ARG A 1 80 ? 14.877 9.150 -15.069 1.00 92.12 80 ARG A O 1
ATOM 685 N N . ARG A 1 81 ? 16.058 7.924 -16.559 1.00 93.75 81 ARG A N 1
ATOM 686 C CA . ARG A 1 81 ? 14.925 7.433 -17.348 1.00 93.75 81 ARG A CA 1
ATOM 687 C C . ARG A 1 81 ? 13.999 6.555 -16.513 1.00 93.75 81 ARG A C 1
ATOM 689 O O . ARG A 1 81 ? 12.839 6.911 -16.367 1.00 93.75 81 ARG A O 1
ATOM 696 N N . VAL A 1 82 ? 14.523 5.538 -15.822 1.00 94.12 82 VAL A N 1
ATOM 697 C CA . VAL A 1 82 ? 13.751 4.665 -14.916 1.00 94.12 82 VAL A CA 1
ATOM 698 C C . VAL A 1 82 ? 12.993 5.479 -13.867 1.00 94.12 82 VAL A C 1
ATOM 700 O O . VAL A 1 82 ? 11.799 5.270 -13.668 1.00 94.12 82 VAL A O 1
ATOM 703 N N . LYS A 1 83 ? 13.646 6.449 -13.212 1.00 93.50 83 LYS A N 1
ATOM 704 C CA . LYS A 1 83 ? 12.969 7.323 -12.237 1.00 93.50 83 LYS A CA 1
ATOM 705 C C . LYS A 1 83 ? 11.835 8.125 -12.873 1.00 93.50 83 LYS A C 1
ATOM 707 O O . LYS A 1 83 ? 10.792 8.288 -12.244 1.00 93.50 83 LYS A O 1
ATOM 712 N N . SER A 1 84 ? 12.042 8.633 -14.083 1.00 94.38 84 SER A N 1
ATOM 713 C CA . SER A 1 84 ? 11.037 9.412 -14.811 1.00 94.38 84 SER A CA 1
ATOM 714 C C . SER A 1 84 ? 9.858 8.536 -15.235 1.00 94.38 84 SER A C 1
ATOM 716 O O . SER A 1 84 ? 8.719 8.889 -14.938 1.00 94.38 84 SER A O 1
ATOM 718 N N . THR A 1 85 ? 10.121 7.345 -15.782 1.00 95.69 85 THR A N 1
ATOM 719 C CA . THR A 1 85 ? 9.086 6.366 -16.130 1.00 95.69 85 THR A CA 1
ATOM 720 C C . THR A 1 85 ? 8.291 5.928 -14.899 1.00 95.69 85 THR A C 1
ATOM 722 O O . THR A 1 85 ? 7.067 5.903 -14.952 1.00 95.69 85 THR A O 1
ATOM 725 N N . ILE A 1 86 ? 8.934 5.667 -13.749 1.00 95.94 86 ILE A N 1
ATOM 726 C CA . ILE A 1 86 ? 8.212 5.339 -12.504 1.00 95.94 86 ILE A CA 1
ATOM 727 C C . ILE A 1 86 ? 7.229 6.460 -12.149 1.00 95.94 86 ILE A C 1
ATOM 729 O O . ILE A 1 86 ? 6.073 6.177 -11.838 1.00 95.94 86 ILE A O 1
ATOM 733 N N . LYS A 1 87 ? 7.652 7.731 -12.209 1.00 95.62 87 LYS A N 1
ATOM 734 C CA . LYS A 1 87 ? 6.769 8.873 -11.916 1.00 95.62 87 LYS A CA 1
ATOM 735 C C . LYS A 1 87 ? 5.581 8.937 -12.871 1.00 95.62 87 LYS A C 1
ATOM 737 O O . LYS A 1 87 ? 4.445 9.089 -12.421 1.00 95.62 87 LYS A O 1
ATOM 742 N N . GLU A 1 88 ? 5.854 8.839 -14.168 1.00 96.19 88 GLU A N 1
ATOM 743 C CA . GLU A 1 88 ? 4.850 8.926 -15.224 1.00 96.19 88 GLU A CA 1
ATOM 744 C C . GLU A 1 88 ? 3.829 7.792 -15.113 1.00 96.19 88 GLU A C 1
ATOM 746 O O . GLU A 1 88 ? 2.635 8.055 -14.947 1.00 96.19 88 GLU A O 1
ATOM 751 N N . LYS A 1 89 ? 4.298 6.538 -15.089 1.00 97.25 89 LYS A N 1
ATOM 752 C CA . LYS A 1 89 ? 3.430 5.357 -15.018 1.00 97.25 89 LYS A CA 1
ATOM 753 C C . LYS A 1 89 ? 2.647 5.287 -13.721 1.00 97.25 89 LYS A C 1
ATOM 755 O O . LYS A 1 89 ? 1.488 4.890 -13.741 1.00 97.25 89 LYS A O 1
ATOM 760 N N . THR A 1 90 ? 3.211 5.761 -12.608 1.00 96.38 90 THR A N 1
ATOM 761 C CA . THR A 1 90 ? 2.456 5.877 -11.351 1.00 96.38 90 THR A CA 1
ATOM 762 C C . THR A 1 90 ? 1.246 6.786 -11.511 1.00 96.38 90 THR A C 1
ATOM 764 O O . THR A 1 90 ? 0.138 6.380 -11.174 1.00 96.38 90 THR A O 1
ATOM 767 N N . LYS A 1 91 ? 1.427 7.997 -12.050 1.00 95.31 91 LYS A N 1
ATOM 768 C CA . LYS A 1 91 ? 0.305 8.922 -12.268 1.00 95.31 91 LYS A CA 1
ATOM 769 C C . LYS A 1 91 ? -0.721 8.348 -13.229 1.00 95.31 91 LYS A C 1
ATOM 771 O O . LYS A 1 91 ? -1.918 8.440 -12.972 1.00 95.31 91 LYS A O 1
ATOM 776 N N . GLU A 1 92 ? -0.251 7.790 -14.340 1.00 95.94 92 GLU A N 1
ATOM 777 C CA . GLU A 1 92 ? -1.110 7.231 -15.375 1.00 95.94 92 GLU A CA 1
ATOM 778 C C . GLU A 1 92 ? -1.998 6.118 -14.807 1.00 95.94 92 GLU A C 1
ATOM 780 O O . GLU A 1 92 ? -3.226 6.182 -14.914 1.00 95.94 92 GLU A O 1
ATOM 785 N N . ILE A 1 93 ? -1.381 5.135 -14.150 1.00 95.62 93 ILE A N 1
ATOM 786 C CA . ILE A 1 93 ? -2.066 3.954 -13.627 1.00 95.62 93 ILE A CA 1
ATOM 787 C C . ILE A 1 93 ? -2.976 4.329 -12.460 1.00 95.62 93 ILE A C 1
ATOM 789 O O . ILE A 1 93 ? -4.136 3.932 -12.457 1.00 95.62 93 ILE A O 1
ATOM 793 N N . VAL A 1 94 ? -2.524 5.152 -11.506 1.00 94.81 94 VAL A N 1
ATOM 794 C CA . VAL A 1 94 ? -3.365 5.580 -10.370 1.00 94.81 94 VAL A CA 1
ATOM 795 C C . VAL A 1 94 ? -4.571 6.404 -10.836 1.00 94.81 94 VAL A C 1
ATOM 797 O O . VAL A 1 94 ? -5.675 6.244 -10.305 1.00 94.81 94 VAL A O 1
ATOM 800 N N . ARG A 1 95 ? -4.406 7.256 -11.857 1.00 93.81 95 ARG A N 1
ATOM 801 C CA . ARG A 1 95 ? -5.514 8.028 -12.436 1.00 93.81 95 ARG A CA 1
ATOM 802 C C . ARG A 1 95 ? -6.554 7.113 -13.082 1.00 93.81 95 ARG A C 1
ATOM 804 O O . ARG A 1 95 ? -7.743 7.316 -12.842 1.00 93.81 95 ARG A O 1
ATOM 811 N N . LYS A 1 96 ? -6.107 6.122 -13.860 1.00 93.50 96 LYS A N 1
ATOM 812 C CA . LYS A 1 96 ? -6.964 5.143 -14.553 1.00 93.50 96 LYS A CA 1
ATOM 813 C C . LYS A 1 96 ? -7.546 4.073 -13.626 1.00 93.50 96 LYS A C 1
ATOM 815 O O . LYS A 1 96 ? -8.503 3.415 -14.012 1.00 93.50 96 LYS A O 1
ATOM 820 N N . LEU A 1 97 ? -6.989 3.903 -12.426 1.00 91.81 97 LEU A N 1
ATOM 821 C CA . LEU A 1 97 ? -7.431 2.896 -11.472 1.00 91.81 97 LEU A CA 1
ATOM 822 C C . LEU A 1 97 ? -8.888 3.144 -11.069 1.00 91.81 97 LEU A C 1
ATOM 824 O O . LEU A 1 97 ? -9.201 4.128 -10.386 1.00 91.81 97 LEU A O 1
ATOM 828 N N . ASP A 1 98 ? -9.765 2.237 -11.484 1.00 88.25 98 ASP A N 1
ATOM 829 C CA . ASP A 1 98 ? -11.151 2.206 -11.048 1.00 88.25 98 ASP A CA 1
ATOM 830 C C . ASP A 1 98 ? -11.264 1.371 -9.771 1.00 88.25 98 ASP A C 1
ATOM 832 O O . ASP A 1 98 ? -11.149 0.148 -9.780 1.00 88.25 98 ASP A O 1
ATOM 836 N N . LEU A 1 99 ? -11.461 2.064 -8.653 1.00 87.56 99 LEU A N 1
ATOM 837 C CA . LEU A 1 99 ? -11.632 1.438 -7.346 1.00 87.56 99 LEU A CA 1
ATOM 838 C C . LEU A 1 99 ? -13.102 1.176 -7.001 1.00 87.56 99 LEU A C 1
ATOM 840 O O . LEU A 1 99 ? -13.367 0.599 -5.952 1.00 87.56 99 LEU A O 1
ATOM 844 N N . SER A 1 100 ? -14.049 1.607 -7.842 1.00 80.38 100 SER A N 1
ATOM 845 C CA . SER A 1 100 ? -15.480 1.389 -7.595 1.00 80.38 100 SER A CA 1
ATOM 846 C C . SER A 1 100 ? -15.898 -0.068 -7.811 1.00 80.38 100 SER A C 1
ATOM 848 O O . SER A 1 100 ? -16.823 -0.537 -7.157 1.00 80.38 100 SER A O 1
ATOM 850 N N . ASN A 1 101 ? -15.161 -0.792 -8.658 1.00 78.81 101 ASN A N 1
ATOM 851 C CA . ASN A 1 101 ? -15.405 -2.193 -9.011 1.00 78.81 101 ASN A CA 1
ATOM 852 C C . ASN A 1 101 ? -14.401 -3.172 -8.376 1.00 78.81 101 ASN A C 1
ATOM 854 O O . ASN A 1 101 ? -14.319 -4.329 -8.784 1.00 78.81 101 ASN A O 1
ATOM 858 N N . VAL A 1 102 ? -13.589 -2.715 -7.418 1.00 83.62 102 VAL A N 1
ATOM 859 C CA . VAL A 1 102 ? -12.534 -3.545 -6.823 1.00 83.62 102 VAL A CA 1
ATOM 860 C C . VAL A 1 102 ? -13.079 -4.405 -5.683 1.00 83.62 102 VAL A C 1
ATOM 862 O O . VAL A 1 102 ? -13.962 -3.977 -4.938 1.00 83.62 102 VAL A O 1
ATOM 865 N N . ASP A 1 103 ? -12.521 -5.605 -5.515 1.00 89.00 103 ASP A N 1
ATOM 866 C CA . ASP A 1 103 ? -12.866 -6.481 -4.395 1.00 89.00 103 ASP A CA 1
ATOM 867 C C . ASP A 1 103 ? -12.504 -5.802 -3.061 1.00 89.00 103 ASP A C 1
ATOM 869 O O . ASP A 1 103 ? -11.418 -5.236 -2.898 1.00 89.00 103 ASP A O 1
ATOM 873 N N . ILE A 1 104 ? -13.391 -5.874 -2.069 1.00 89.81 104 ILE A N 1
ATOM 874 C CA . ILE A 1 104 ? -13.118 -5.365 -0.721 1.00 89.81 104 ILE A CA 1
ATOM 875 C C . ILE A 1 104 ? -11.876 -6.017 -0.100 1.00 89.81 104 ILE A C 1
ATOM 877 O O . ILE A 1 104 ? -11.157 -5.379 0.679 1.00 89.81 104 ILE A O 1
ATOM 881 N N . GLU A 1 105 ? -11.566 -7.259 -0.476 1.00 89.94 105 GLU A N 1
ATOM 882 C CA . GLU A 1 105 ? -10.332 -7.932 -0.079 1.00 89.94 105 GLU A CA 1
ATOM 883 C C . GLU A 1 105 ? -9.089 -7.175 -0.560 1.00 89.94 105 GLU A C 1
ATOM 885 O O . GLU A 1 105 ? -8.097 -7.089 0.170 1.00 89.94 105 GLU A O 1
ATOM 890 N N . ASP A 1 106 ? -9.158 -6.513 -1.719 1.00 91.75 106 ASP A N 1
ATOM 891 C CA . ASP A 1 106 ? -8.053 -5.707 -2.229 1.00 91.75 106 ASP A CA 1
ATOM 892 C C . ASP A 1 106 ? -7.828 -4.417 -1.440 1.00 91.75 106 ASP A C 1
ATOM 894 O O . ASP A 1 106 ? -6.698 -3.924 -1.346 1.00 91.75 106 ASP A O 1
ATOM 898 N N . LEU A 1 107 ? -8.887 -3.898 -0.822 1.00 93.06 107 LEU A N 1
ATOM 899 C CA . LEU A 1 107 ? -8.852 -2.722 0.046 1.00 93.06 107 LEU A CA 1
ATOM 900 C C . LEU A 1 107 ? -8.515 -3.080 1.501 1.00 93.06 107 LEU A C 1
ATOM 902 O O . LEU A 1 107 ? -8.265 -2.193 2.324 1.00 93.06 107 LEU A O 1
ATOM 906 N N . THR A 1 108 ? -8.469 -4.370 1.829 1.00 92.12 108 THR A N 1
ATOM 907 C CA . THR A 1 108 ? -8.348 -4.846 3.204 1.00 92.12 108 THR A CA 1
ATOM 908 C C . THR A 1 108 ? -6.948 -4.632 3.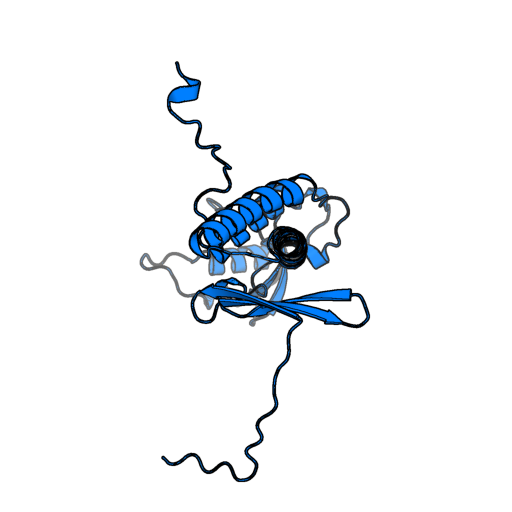782 1.00 92.12 108 THR A C 1
ATOM 910 O O . THR A 1 108 ? -5.925 -5.003 3.208 1.00 92.12 108 THR A O 1
ATOM 913 N N . LEU A 1 109 ? -6.908 -4.095 4.999 1.00 91.31 109 LEU A N 1
ATOM 914 C CA . LEU A 1 109 ? -5.731 -3.937 5.844 1.00 91.31 109 LEU A CA 1
ATOM 915 C C . LEU A 1 109 ? -5.870 -4.848 7.066 1.00 91.31 109 LEU A C 1
ATOM 917 O O . LEU A 1 109 ? -6.735 -4.636 7.915 1.00 91.31 109 LEU A O 1
ATOM 921 N N . ILE A 1 110 ? -4.998 -5.845 7.200 1.00 90.38 110 ILE A N 1
ATOM 922 C CA . ILE A 1 110 ? -5.050 -6.781 8.331 1.00 90.38 110 ILE A CA 1
ATOM 923 C C . ILE A 1 110 ? -4.178 -6.256 9.468 1.00 90.38 110 ILE A C 1
ATOM 925 O O . ILE A 1 110 ? -2.969 -6.083 9.308 1.00 90.38 110 ILE A O 1
ATOM 929 N N . GLN A 1 111 ? -4.764 -6.030 10.645 1.00 91.06 111 GLN A N 1
ATOM 930 C CA . GLN A 1 111 ? -4.007 -5.600 11.822 1.00 91.06 111 GLN A CA 1
ATOM 931 C C . GLN A 1 111 ? -4.463 -6.297 13.096 1.00 91.06 111 GLN A C 1
ATOM 933 O O . GLN A 1 111 ? -5.642 -6.559 13.312 1.00 91.06 111 GLN A O 1
ATOM 938 N N . SER A 1 112 ? -3.499 -6.563 13.977 1.00 93.00 112 SER A N 1
ATOM 939 C CA . SER A 1 112 ? -3.794 -7.019 15.333 1.00 93.00 112 SER A CA 1
ATOM 940 C C . SER A 1 112 ? -4.128 -5.834 16.235 1.00 93.00 112 SER A C 1
ATOM 942 O O . SER A 1 112 ? -3.394 -4.844 16.273 1.00 93.00 112 SER A O 1
ATOM 944 N N . VAL A 1 113 ? -5.204 -5.962 17.001 1.00 94.88 113 VAL A N 1
ATOM 945 C CA . VAL A 1 113 ? -5.611 -5.024 18.044 1.00 94.88 113 VAL A CA 1
ATOM 946 C C . VAL A 1 113 ? -5.572 -5.759 19.376 1.00 94.88 113 VAL A C 1
ATOM 948 O O . VAL A 1 113 ? -6.112 -6.852 19.515 1.00 94.88 113 VAL A O 1
ATOM 951 N N . GLN A 1 114 ? -4.886 -5.179 20.354 1.00 95.50 114 GLN A N 1
ATOM 952 C CA . GLN A 1 114 ? -4.881 -5.655 21.737 1.00 95.50 114 GLN A CA 1
ATOM 953 C C . GLN A 1 114 ? -5.805 -4.786 22.609 1.00 95.50 114 GLN A C 1
ATOM 955 O O . GLN A 1 114 ? -6.171 -3.693 22.172 1.00 95.50 114 GLN A O 1
ATOM 960 N N . PRO A 1 115 ? -6.157 -5.233 23.829 1.00 94.50 115 PRO A N 1
ATOM 961 C CA . PRO A 1 115 ? -6.980 -4.449 24.747 1.00 94.50 115 PRO A CA 1
ATOM 962 C C . PRO A 1 115 ? -6.398 -3.047 24.964 1.00 94.50 115 PRO A C 1
ATOM 964 O O . PRO A 1 115 ? -5.178 -2.914 25.115 1.00 94.50 115 PRO A O 1
ATOM 967 N N . ALA A 1 116 ? -7.247 -2.016 25.033 1.00 91.38 116 ALA A N 1
ATOM 968 C CA . ALA A 1 116 ? -6.815 -0.614 25.113 1.00 91.38 116 ALA A CA 1
ATOM 969 C C . ALA A 1 116 ? -5.800 -0.360 26.243 1.00 91.38 116 ALA A C 1
ATOM 971 O O . ALA A 1 116 ? -4.754 0.255 26.034 1.00 91.38 116 ALA A O 1
ATOM 972 N N . LYS A 1 117 ? -6.047 -0.956 27.416 1.00 89.38 117 LYS A N 1
ATOM 973 C CA . LYS A 1 117 ? -5.193 -0.853 28.613 1.00 89.38 117 LYS A CA 1
ATOM 974 C C . LYS A 1 117 ? -3.780 -1.429 28.448 1.00 89.38 117 LYS A C 1
ATOM 976 O O . LYS A 1 117 ? -2.925 -1.151 29.280 1.00 89.38 117 LYS A O 1
ATOM 981 N N . ARG A 1 118 ? -3.528 -2.256 27.424 1.00 92.50 118 ARG A N 1
ATOM 982 C CA . ARG A 1 118 ? -2.208 -2.865 27.167 1.00 92.50 118 ARG A CA 1
ATOM 983 C C . ARG A 1 118 ? -1.305 -2.011 26.279 1.00 92.50 118 ARG A C 1
ATOM 985 O O . ARG A 1 118 ? -0.143 -2.367 26.091 1.00 92.50 118 ARG A O 1
ATOM 992 N N . TYR A 1 119 ? -1.809 -0.929 25.690 1.00 92.44 119 TYR A N 1
ATOM 993 C CA . TYR A 1 119 ? -0.948 0.002 24.967 1.00 92.44 119 TYR A CA 1
ATOM 994 C C . TYR A 1 119 ? -0.223 0.924 25.943 1.00 92.44 119 TYR A C 1
ATOM 996 O O . TYR A 1 119 ? -0.803 1.404 26.914 1.00 92.44 119 TYR A O 1
ATOM 1004 N N . GLN A 1 120 ? 1.048 1.197 25.649 1.00 90.94 120 GLN A N 1
ATOM 1005 C CA . GLN A 1 120 ? 1.809 2.214 26.365 1.00 90.94 120 GLN A CA 1
ATOM 1006 C C . GLN A 1 120 ? 1.157 3.589 26.176 1.00 90.94 120 GLN A C 1
ATOM 1008 O O . GLN A 1 120 ? 0.579 3.881 25.122 1.00 90.94 120 GLN A O 1
ATOM 1013 N N . LYS A 1 121 ? 1.252 4.422 27.212 1.00 91.06 121 LYS A N 1
ATOM 1014 C CA . LYS A 1 121 ? 0.872 5.836 27.165 1.00 91.06 121 LYS A CA 1
ATOM 1015 C C . LYS A 1 121 ? 1.964 6.652 26.464 1.00 91.06 121 LYS A C 1
ATOM 1017 O O . LYS A 1 121 ? 3.102 6.201 26.347 1.00 91.06 121 LYS A O 1
ATOM 1022 N N . THR A 1 122 ? 1.616 7.838 25.973 1.00 88.50 122 THR A N 1
ATOM 1023 C CA . THR A 1 122 ? 2.598 8.811 25.478 1.00 88.50 122 THR A CA 1
ATOM 1024 C C . THR A 1 122 ? 3.451 9.341 26.635 1.00 88.50 122 THR A C 1
ATOM 1026 O O . THR A 1 122 ? 3.146 9.088 27.802 1.00 88.50 122 THR A O 1
ATOM 1029 N N . LYS A 1 123 ? 4.509 10.103 26.320 1.00 86.00 123 LYS A N 1
ATOM 1030 C CA . LYS A 1 123 ? 5.354 10.758 27.336 1.00 86.00 123 LYS A CA 1
ATOM 1031 C C . LYS A 1 123 ? 4.536 11.626 28.301 1.00 86.00 123 LYS A C 1
ATOM 1033 O O . LYS A 1 123 ? 4.809 11.619 29.492 1.00 86.00 123 LYS A O 1
ATOM 1038 N N . ASP A 1 124 ? 3.478 12.258 27.799 1.00 88.69 124 ASP A N 1
ATOM 1039 C CA . ASP A 1 124 ? 2.573 13.118 28.576 1.00 88.69 124 ASP A CA 1
ATOM 1040 C C . ASP A 1 124 ? 1.473 12.336 29.323 1.00 88.69 124 ASP A C 1
ATOM 1042 O O . ASP A 1 124 ? 0.509 12.915 29.813 1.00 88.69 124 ASP A O 1
ATOM 1046 N N . GLY A 1 125 ? 1.544 11.000 29.356 1.00 85.94 125 GLY A N 1
ATOM 1047 C CA . GLY A 1 125 ? 0.558 10.148 30.030 1.00 85.94 125 GLY A CA 1
ATOM 1048 C C . GLY A 1 125 ? -0.760 9.948 29.267 1.00 85.94 125 GLY A C 1
ATOM 1049 O O . GLY A 1 125 ? -1.644 9.233 29.752 1.00 85.94 125 GLY A O 1
ATOM 1050 N N . ASN A 1 126 ? -0.888 10.515 28.065 1.00 86.50 126 ASN A N 1
ATOM 1051 C CA . ASN A 1 126 ? -2.071 10.381 27.218 1.00 86.50 126 ASN A CA 1
ATOM 1052 C C . ASN A 1 126 ? -2.122 9.024 26.508 1.00 86.50 126 ASN A C 1
ATOM 1054 O O . ASN A 1 126 ? -1.122 8.323 26.344 1.00 86.50 126 ASN A O 1
ATOM 1058 N N . MET A 1 127 ? -3.311 8.637 26.054 1.00 87.19 127 MET A N 1
ATOM 1059 C CA . MET A 1 127 ? -3.473 7.400 25.301 1.00 87.19 127 MET A CA 1
ATOM 1060 C C . MET A 1 127 ? -2.952 7.545 23.867 1.00 87.19 127 MET A C 1
ATOM 1062 O O . MET A 1 127 ? -3.243 8.520 23.174 1.00 87.19 127 MET A O 1
ATOM 1066 N N . THR A 1 128 ? -2.210 6.542 23.396 1.00 91.06 128 THR A N 1
ATOM 1067 C CA . THR A 1 128 ? -1.727 6.502 22.010 1.00 91.06 128 THR A CA 1
ATOM 1068 C C . THR A 1 128 ? -2.876 6.340 21.017 1.00 91.06 128 THR A C 1
ATOM 1070 O O . THR A 1 128 ? -3.955 5.854 21.354 1.00 91.06 128 THR A O 1
ATOM 1073 N N . THR A 1 129 ? -2.633 6.683 19.751 1.00 90.00 129 THR A N 1
ATOM 1074 C CA . THR A 1 129 ? -3.581 6.455 18.648 1.00 90.00 129 THR A CA 1
ATOM 1075 C C . THR A 1 129 ? -4.055 4.997 18.567 1.00 90.00 129 THR A C 1
ATOM 1077 O O . THR A 1 129 ? -5.234 4.739 18.354 1.00 90.00 129 THR A O 1
ATOM 1080 N N . TYR A 1 130 ? -3.180 4.028 18.850 1.00 91.69 130 TYR A N 1
ATOM 1081 C CA . TYR A 1 130 ? -3.557 2.612 18.882 1.00 91.69 130 TYR A CA 1
ATOM 1082 C C . TYR A 1 130 ? -4.465 2.241 20.065 1.00 91.69 130 TYR A C 1
ATOM 1084 O O . TYR A 1 130 ? -5.380 1.435 19.887 1.00 91.69 130 TYR A O 1
ATOM 1092 N N . GLY A 1 131 ? -4.240 2.836 21.243 1.00 93.19 131 GLY A N 1
ATOM 1093 C CA . GLY A 1 131 ? -5.120 2.678 22.405 1.00 93.19 131 GLY A CA 1
ATOM 1094 C C . GLY A 1 131 ? -6.488 3.323 22.182 1.00 93.19 13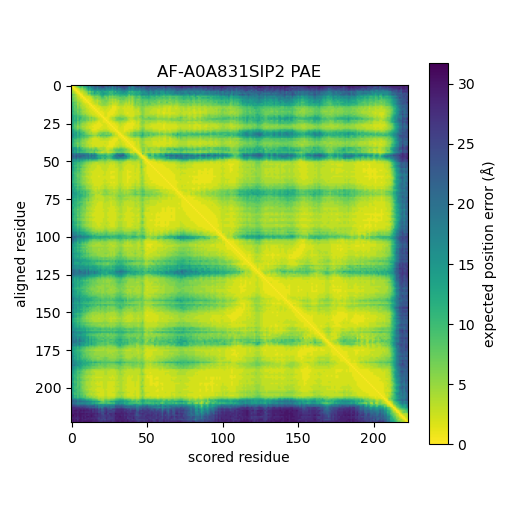1 GLY A C 1
ATOM 1095 O O . GLY A 1 131 ? -7.506 2.671 22.392 1.00 93.19 131 GLY A O 1
ATOM 1096 N N . ARG A 1 132 ? -6.513 4.551 21.639 1.00 93.19 132 ARG A N 1
ATOM 1097 C CA . ARG A 1 132 ? -7.750 5.264 21.267 1.00 93.19 132 ARG A CA 1
ATOM 1098 C C . ARG A 1 132 ? -8.575 4.479 20.253 1.00 93.19 132 ARG A C 1
ATOM 1100 O O . ARG A 1 132 ? -9.774 4.313 20.455 1.00 93.19 132 ARG A O 1
ATOM 1107 N N . ARG A 1 133 ? -7.933 3.928 19.215 1.00 94.12 133 ARG A N 1
ATOM 1108 C CA . ARG A 1 133 ? -8.592 3.016 18.271 1.00 94.12 133 ARG A CA 1
ATOM 1109 C C . ARG A 1 133 ? -9.211 1.824 18.994 1.00 94.12 133 ARG A C 1
ATOM 1111 O O . ARG A 1 133 ? -10.347 1.485 18.705 1.00 94.12 133 ARG A O 1
ATOM 1118 N N . ALA A 1 134 ? -8.477 1.170 19.894 1.00 95.69 134 ALA A N 1
ATOM 1119 C CA . ALA A 1 134 ? -9.000 -0.003 20.590 1.00 95.69 134 ALA A CA 1
ATOM 1120 C C . ALA A 1 134 ? -10.265 0.331 21.396 1.00 95.69 134 ALA A C 1
ATOM 1122 O O . ALA A 1 134 ? -11.247 -0.388 21.270 1.00 95.69 134 ALA A O 1
ATOM 1123 N N . GLU A 1 135 ? -10.293 1.448 22.130 1.00 95.00 135 GLU A N 1
ATOM 1124 C CA . GLU A 1 135 ? -11.511 1.883 22.835 1.00 95.00 135 GLU A CA 1
ATOM 1125 C C . GLU A 1 135 ? -12.667 2.216 21.885 1.00 95.00 135 GLU A C 1
ATOM 1127 O O . GLU A 1 135 ? -13.818 1.884 22.166 1.00 95.00 135 GLU A O 1
ATOM 1132 N N . ALA A 1 136 ? -12.378 2.872 20.759 1.00 95.75 136 ALA A N 1
ATOM 1133 C CA . ALA A 1 136 ? -13.390 3.188 19.756 1.00 95.75 136 ALA A CA 1
ATOM 1134 C C . ALA A 1 136 ? -13.991 1.912 19.141 1.00 95.75 136 ALA A C 1
ATOM 1136 O O . ALA A 1 136 ? -15.204 1.825 18.959 1.00 95.75 136 ALA A O 1
ATOM 1137 N N . LEU A 1 137 ? -13.160 0.895 18.893 1.00 96.06 137 LEU A N 1
ATOM 1138 C CA . LEU A 1 137 ? -13.607 -0.416 18.425 1.00 96.06 137 LEU A CA 1
ATOM 1139 C C . LEU A 1 137 ? -14.438 -1.149 19.482 1.00 96.06 137 LEU A C 1
ATOM 1141 O O . LEU A 1 137 ? -15.480 -1.689 19.144 1.00 96.06 137 LEU A O 1
ATOM 1145 N N . GLU A 1 138 ? -14.045 -1.134 20.757 1.00 94.25 138 GLU A N 1
ATOM 1146 C CA . GLU A 1 138 ? -14.842 -1.752 21.830 1.00 94.25 138 GLU A CA 1
ATOM 1147 C C . GLU A 1 138 ? -16.250 -1.148 21.927 1.00 94.25 138 GLU A C 1
ATOM 1149 O O . GLU A 1 138 ? -17.225 -1.872 22.129 1.00 94.25 138 GLU A O 1
ATOM 1154 N N . LYS A 1 139 ? -16.369 0.172 21.728 1.00 93.50 139 LYS A N 1
ATOM 1155 C CA . LYS A 1 139 ? -17.664 0.863 21.656 1.00 93.50 139 LYS A CA 1
ATOM 1156 C C . LYS A 1 139 ? -18.459 0.476 20.411 1.00 93.50 139 LYS A C 1
ATOM 1158 O O . LYS A 1 139 ? -19.654 0.242 20.525 1.00 93.50 139 LYS A O 1
ATOM 1163 N N . LEU A 1 140 ? -17.804 0.403 19.250 1.00 93.81 140 LEU A N 1
ATOM 1164 C CA . LEU A 1 140 ? -18.437 0.032 17.980 1.00 93.81 140 LEU A CA 1
ATOM 1165 C C . LEU A 1 140 ? -18.976 -1.408 18.002 1.00 93.81 140 LEU A C 1
ATOM 1167 O O . LEU A 1 140 ? -20.098 -1.647 17.573 1.00 93.81 140 LEU A O 1
ATOM 1171 N N . ILE A 1 141 ? -18.187 -2.352 18.523 1.00 92.88 141 ILE A N 1
ATOM 1172 C CA . ILE A 1 141 ? -18.531 -3.782 18.595 1.00 92.88 141 ILE A CA 1
ATOM 1173 C C . ILE A 1 141 ? -19.507 -4.050 19.760 1.00 92.88 141 ILE A C 1
ATOM 1175 O O . ILE A 1 141 ? -20.182 -5.074 19.789 1.00 92.88 141 ILE A O 1
ATOM 1179 N N . GLY A 1 142 ? -19.583 -3.148 20.745 1.00 92.69 142 GLY A N 1
ATOM 1180 C CA . GLY A 1 142 ? -20.419 -3.314 21.937 1.00 92.69 142 GLY A CA 1
ATOM 1181 C C . GLY A 1 142 ? -19.846 -4.296 22.966 1.00 92.69 142 GLY A C 1
ATOM 1182 O O . GLY A 1 142 ? -20.539 -4.691 23.901 1.00 92.69 142 GLY A O 1
ATOM 1183 N N . GLN A 1 143 ? -18.577 -4.691 22.828 1.00 92.81 143 GLN A N 1
ATOM 1184 C CA . GLN A 1 143 ? -17.892 -5.591 23.757 1.00 92.81 143 GLN A CA 1
ATOM 1185 C C . GLN A 1 143 ? -16.414 -5.233 23.909 1.00 92.81 143 GLN A C 1
ATOM 1187 O O . GLN A 1 143 ? -15.774 -4.708 22.999 1.00 92.81 143 GLN A O 1
ATOM 1192 N N . ARG A 1 144 ? -15.844 -5.571 25.071 1.00 93.38 144 ARG A N 1
ATOM 1193 C CA . ARG A 1 144 ? -14.417 -5.359 25.343 1.00 93.38 144 ARG A CA 1
ATOM 1194 C C . ARG A 1 144 ? -13.541 -6.362 24.600 1.00 93.38 144 ARG A C 1
ATOM 1196 O O . ARG A 1 144 ? -13.824 -7.561 24.592 1.00 93.38 144 ARG A O 1
ATOM 1203 N N . ILE A 1 145 ? -12.405 -5.893 24.095 1.00 94.31 145 ILE A N 1
ATOM 1204 C CA . ILE A 1 145 ? -11.351 -6.733 23.535 1.00 94.31 145 ILE A CA 1
ATOM 1205 C C . ILE A 1 145 ? -10.580 -7.321 24.721 1.00 94.31 145 ILE A C 1
ATOM 1207 O O . ILE A 1 145 ? -9.899 -6.605 25.452 1.00 94.31 145 ILE A O 1
ATOM 1211 N N . LYS A 1 146 ? -10.707 -8.633 24.956 1.00 94.25 146 LYS A N 1
ATOM 1212 C CA . LYS A 1 146 ? -10.086 -9.314 26.114 1.00 94.25 146 LYS A CA 1
ATOM 1213 C C . LYS A 1 146 ? -8.643 -9.758 25.854 1.00 94.25 146 LYS A C 1
ATOM 1215 O O . LYS A 1 146 ? -7.817 -9.777 26.766 1.00 94.25 146 LYS A O 1
ATOM 1220 N N . SER A 1 147 ? -8.325 -10.091 24.609 1.00 94.56 147 SER A N 1
ATOM 1221 C CA . SER A 1 147 ? -7.015 -10.572 24.161 1.00 94.56 147 SER A CA 1
ATOM 1222 C C . SER A 1 147 ? -6.646 -9.933 22.821 1.00 94.56 147 SER A C 1
ATOM 1224 O O . SER A 1 147 ? -7.402 -9.138 22.272 1.00 94.56 147 SER A O 1
ATOM 1226 N N . ARG A 1 148 ? -5.443 -10.209 22.307 1.00 95.62 148 ARG A N 1
ATOM 1227 C CA . ARG A 1 148 ? -5.040 -9.713 20.987 1.00 95.62 148 ARG A CA 1
ATOM 1228 C C . ARG A 1 148 ? -5.849 -10.435 19.905 1.00 95.62 148 ARG A C 1
ATOM 1230 O O . ARG A 1 148 ? -5.774 -11.654 19.815 1.00 95.62 148 ARG A O 1
ATOM 1237 N N . VAL A 1 149 ? -6.547 -9.676 19.065 1.00 94.38 149 VAL A N 1
ATOM 1238 C CA . VAL A 1 149 ? -7.385 -10.185 17.968 1.00 94.38 149 VAL A CA 1
ATOM 1239 C C . VAL A 1 149 ? -6.935 -9.560 16.649 1.00 94.38 149 VAL A C 1
ATOM 1241 O O . VAL A 1 149 ? -6.530 -8.397 16.619 1.00 94.38 149 VAL A O 1
ATOM 1244 N N . LYS A 1 150 ? -6.963 -10.330 15.556 1.00 94.44 150 LYS A N 1
ATOM 1245 C CA . LYS A 1 150 ? -6.736 -9.813 14.200 1.00 94.44 150 LYS A CA 1
ATOM 1246 C C . LYS A 1 150 ? -8.055 -9.331 13.611 1.00 94.44 150 LYS A C 1
ATOM 1248 O O . LYS A 1 150 ? -9.021 -10.080 13.596 1.00 94.44 150 LYS A O 1
ATOM 1253 N N . PHE A 1 151 ? -8.046 -8.119 13.082 1.00 94.44 151 PHE A N 1
ATOM 1254 C CA . PHE A 1 151 ? -9.166 -7.516 12.375 1.00 94.44 151 PHE A CA 1
ATOM 1255 C C . PHE A 1 151 ? -8.784 -7.277 10.915 1.00 94.44 151 PHE A C 1
ATOM 1257 O O . PHE A 1 151 ? -7.622 -6.975 10.608 1.00 94.44 151 PHE A O 1
ATOM 1264 N N . LYS A 1 152 ? -9.776 -7.401 10.033 1.00 94.75 152 LYS A N 1
ATOM 1265 C CA . LYS A 1 152 ? -9.706 -6.958 8.642 1.00 94.75 152 LYS A CA 1
ATOM 1266 C C . LYS A 1 152 ? -10.347 -5.575 8.571 1.00 94.75 152 LYS A C 1
ATOM 1268 O O . LYS A 1 152 ? -11.511 -5.428 8.921 1.00 94.75 152 LYS A O 1
ATOM 1273 N N . PHE A 1 153 ? -9.584 -4.569 8.165 1.00 95.19 153 PHE A N 1
ATOM 1274 C CA . PHE A 1 153 ? -10.041 -3.184 8.124 1.00 95.19 153 PHE A CA 1
ATOM 1275 C C . PHE A 1 153 ? -10.125 -2.650 6.700 1.00 95.19 153 PHE A C 1
ATOM 1277 O O . PHE A 1 153 ? -9.321 -3.030 5.855 1.00 95.19 153 PHE A O 1
ATOM 1284 N N . VAL A 1 154 ? -10.989 -1.665 6.487 1.00 95.12 154 VAL A N 1
ATOM 1285 C CA . VAL A 1 154 ? -10.937 -0.739 5.347 1.00 95.12 154 VAL A CA 1
ATOM 1286 C C . VAL A 1 154 ? -10.840 0.695 5.856 1.00 95.12 154 VAL A C 1
ATOM 1288 O O . VAL A 1 154 ? -11.187 0.984 7.004 1.00 95.12 154 VAL A O 1
ATOM 1291 N N . VAL A 1 155 ? -10.333 1.602 5.025 1.00 95.19 155 VAL A N 1
ATOM 1292 C CA . VAL A 1 155 ? -10.279 3.029 5.358 1.00 95.19 155 VAL A CA 1
ATOM 1293 C C . VAL A 1 155 ? -11.546 3.713 4.876 1.00 95.19 155 VAL A C 1
ATOM 1295 O O . VAL A 1 155 ? -11.840 3.715 3.684 1.00 95.19 155 VAL A O 1
ATOM 1298 N N . THR A 1 156 ? -12.268 4.346 5.792 1.00 95.75 156 THR A N 1
ATOM 1299 C CA . THR A 1 156 ? -13.511 5.057 5.487 1.00 95.75 156 THR A CA 1
ATOM 1300 C C . THR A 1 156 ? -13.311 6.568 5.448 1.00 95.75 156 THR A C 1
ATOM 1302 O O . THR A 1 156 ? -12.272 7.107 5.846 1.00 95.75 156 THR A O 1
ATOM 1305 N N . LYS A 1 157 ? -14.309 7.288 4.934 1.00 95.31 157 LYS A N 1
ATOM 1306 C CA . LYS A 1 157 ? -14.350 8.757 4.868 1.00 95.31 157 LYS A CA 1
ATOM 1307 C C . LYS A 1 157 ? -14.474 9.386 6.259 1.00 95.31 157 LYS A C 1
ATOM 1309 O O . LYS A 1 157 ? -13.936 10.468 6.479 1.00 95.31 157 LYS A O 1
ATOM 1314 N N . LYS A 1 158 ? -15.124 8.698 7.204 1.00 94.94 158 LYS A N 1
ATOM 1315 C CA . LYS A 1 158 ? -15.363 9.157 8.583 1.00 94.94 158 LYS A CA 1
ATOM 1316 C C . LYS A 1 158 ? -14.453 8.422 9.578 1.00 94.94 158 LYS A C 1
ATOM 1318 O O . LYS A 1 158 ? -14.127 7.266 9.349 1.00 94.94 158 LYS A O 1
ATOM 1323 N N . PRO A 1 159 ? -14.028 9.049 10.684 1.00 95.38 159 PRO A N 1
ATOM 1324 C CA . PRO A 1 159 ? -13.252 8.364 11.716 1.00 95.38 159 PRO A CA 1
ATOM 1325 C C . PRO A 1 159 ? -14.122 7.375 12.504 1.00 95.38 159 PRO A C 1
ATOM 1327 O O . PRO A 1 159 ? -15.351 7.466 12.480 1.00 95.38 159 PRO A O 1
ATOM 1330 N N . LEU A 1 160 ? -13.493 6.454 13.234 1.00 95.06 160 LEU A N 1
ATOM 1331 C CA . LEU A 1 160 ? -14.147 5.597 14.221 1.00 95.06 160 LEU A CA 1
ATOM 1332 C C . LEU A 1 160 ? -14.889 6.448 15.268 1.00 95.06 160 LEU A C 1
ATOM 1334 O O . LEU A 1 160 ? -14.418 7.531 15.642 1.00 95.06 160 LEU A O 1
ATOM 1338 N N . PRO A 1 161 ? -16.036 5.969 15.776 1.00 91.06 161 PRO A N 1
ATOM 1339 C CA . PRO A 1 161 ? -16.867 6.749 16.679 1.00 91.06 161 PRO A CA 1
ATOM 1340 C C . PRO A 1 161 ? -16.136 7.072 17.989 1.00 91.06 161 PRO A C 1
ATOM 1342 O O . PRO A 1 161 ? -15.470 6.232 18.593 1.00 91.06 161 PRO A O 1
ATOM 1345 N N . GLY A 1 162 ? -16.288 8.313 18.456 1.00 89.12 162 GLY A N 1
ATOM 1346 C CA . GLY A 1 162 ? -15.741 8.766 19.737 1.00 89.12 162 GLY A CA 1
ATOM 1347 C C . GLY A 1 162 ? -14.262 9.175 19.729 1.00 89.12 162 GLY A C 1
ATOM 1348 O O . GLY A 1 162 ? -13.749 9.548 20.786 1.00 89.12 162 GLY A O 1
ATOM 1349 N N . ILE A 1 163 ? -13.576 9.157 18.580 1.00 90.81 163 ILE A N 1
ATOM 1350 C CA . ILE A 1 163 ? -12.218 9.706 18.460 1.00 90.81 163 ILE A CA 1
ATOM 1351 C C . ILE A 1 163 ? -12.277 11.237 18.365 1.00 90.81 163 ILE A C 1
ATOM 1353 O O . ILE A 1 163 ? -12.808 11.797 17.409 1.00 90.81 163 ILE A O 1
ATOM 1357 N N . LYS A 1 164 ? -11.684 11.924 19.349 1.00 87.12 164 LYS A N 1
ATOM 1358 C CA . LYS A 1 164 ? -11.486 13.384 19.326 1.00 87.12 164 LYS A CA 1
ATOM 1359 C C . LYS A 1 164 ? -10.243 13.740 18.501 1.00 87.12 164 LYS A C 1
ATOM 1361 O O . LYS A 1 164 ? -9.198 13.117 18.697 1.00 87.12 164 LYS A O 1
ATOM 1366 N N . ASN A 1 165 ? -10.353 14.757 17.642 1.00 86.94 165 ASN A N 1
ATOM 1367 C CA . ASN A 1 165 ? -9.283 15.263 16.765 1.00 86.94 165 ASN A CA 1
ATOM 1368 C C . ASN A 1 165 ? -8.616 14.147 15.931 1.00 86.94 165 ASN A C 1
ATOM 1370 O O . ASN A 1 165 ? -7.438 13.838 16.141 1.00 86.94 165 ASN A O 1
ATOM 1374 N N . PRO A 1 166 ? -9.374 13.485 15.038 1.00 89.56 166 PRO A N 1
ATOM 1375 C CA . PRO A 1 166 ? -8.876 12.356 14.259 1.00 89.56 166 PRO A CA 1
ATOM 1376 C C . PRO A 1 166 ? -7.806 12.798 13.252 1.00 89.56 166 PRO A C 1
ATOM 1378 O O . PRO A 1 166 ? -7.915 13.861 12.643 1.00 89.56 166 PRO A O 1
ATOM 1381 N N . SER A 1 167 ? -6.805 11.950 13.012 1.00 85.88 167 SER A N 1
ATOM 1382 C CA . SER A 1 167 ? -5.761 12.195 12.011 1.00 85.88 167 SER A CA 1
ATOM 1383 C C . SER A 1 167 ? -5.791 11.151 10.898 1.00 85.88 167 SER A C 1
ATOM 1385 O O . SER A 1 167 ? -5.846 9.944 11.147 1.00 85.88 167 SER A O 1
ATOM 1387 N N . LYS A 1 168 ? -5.728 11.617 9.647 1.00 85.44 168 LYS A N 1
ATOM 1388 C CA . LYS A 1 168 ? -5.737 10.762 8.457 1.00 85.44 168 LYS A CA 1
ATOM 1389 C C . LYS A 1 168 ? -4.390 10.812 7.745 1.00 85.44 168 LYS A C 1
ATOM 1391 O O . LYS A 1 168 ? -4.183 11.613 6.840 1.00 85.44 168 LYS A O 1
ATOM 1396 N N . SER A 1 169 ? -3.453 9.961 8.161 1.00 80.88 169 SER A N 1
ATOM 1397 C CA . SER A 1 169 ? -2.161 9.866 7.471 1.00 80.88 169 SER A CA 1
ATOM 1398 C C . SER A 1 169 ? -2.323 9.264 6.070 1.00 80.88 169 SER A C 1
ATOM 1400 O O . SER A 1 169 ? -3.194 8.425 5.842 1.00 80.88 169 SER A O 1
ATOM 1402 N N . GLY A 1 170 ? -1.455 9.647 5.132 1.00 75.75 170 GLY A N 1
ATOM 1403 C CA . GLY A 1 170 ? -1.484 9.153 3.749 1.00 75.75 170 GLY A CA 1
ATOM 1404 C C . GLY A 1 170 ? -1.027 7.702 3.560 1.00 75.75 170 GLY A C 1
ATOM 14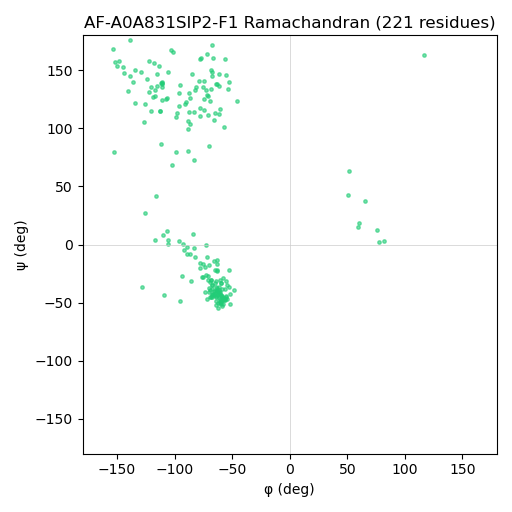05 O O . GLY A 1 170 ? -0.994 7.239 2.430 1.00 75.75 170 GLY A O 1
ATOM 1406 N N . VAL A 1 171 ? -0.643 7.000 4.634 1.00 69.94 171 VAL A N 1
ATOM 1407 C CA . VAL A 1 171 ? -0.119 5.620 4.572 1.00 69.94 171 VAL A CA 1
ATOM 1408 C C . VAL A 1 171 ? -0.852 4.685 5.535 1.00 69.94 171 VAL A C 1
ATOM 1410 O O . VAL A 1 171 ? -1.082 3.525 5.207 1.00 69.94 171 VAL A O 1
ATOM 1413 N N . LYS A 1 172 ? -1.247 5.165 6.722 1.00 79.44 172 LYS A N 1
ATOM 1414 C CA . LYS A 1 172 ? -1.890 4.340 7.759 1.00 79.44 172 LYS A CA 1
ATOM 1415 C C . LYS A 1 172 ? -2.811 5.188 8.657 1.00 79.44 172 LY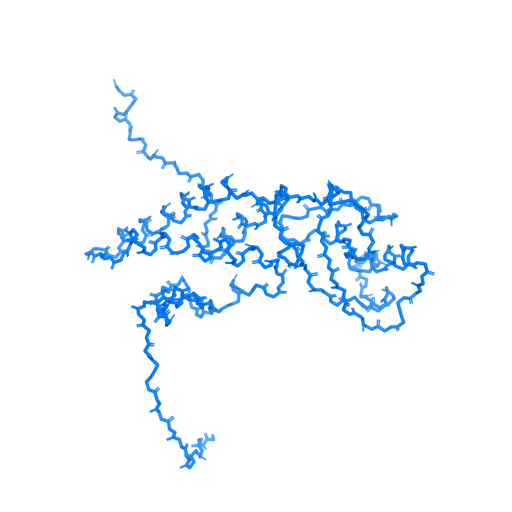S A C 1
ATOM 1417 O O . LYS A 1 172 ? -2.395 5.609 9.743 1.00 79.44 172 LYS A O 1
ATOM 1422 N N . PRO A 1 173 ? -4.035 5.517 8.218 1.00 87.62 173 PRO A N 1
ATOM 1423 C CA . PRO A 1 173 ? -4.951 6.397 8.935 1.00 87.62 173 PRO A CA 1
ATOM 1424 C C . PRO A 1 173 ? -5.716 5.614 10.005 1.00 87.62 173 PRO A C 1
ATOM 1426 O O . PRO A 1 173 ? -6.896 5.327 9.849 1.00 87.62 173 PRO A O 1
ATOM 1429 N N . ILE A 1 174 ? -5.026 5.253 11.089 1.00 91.19 174 ILE A N 1
ATOM 1430 C CA . ILE A 1 174 ? -5.523 4.374 12.165 1.00 91.19 174 ILE A CA 1
ATOM 1431 C C . ILE A 1 174 ? -6.921 4.769 12.672 1.00 91.19 174 ILE A C 1
ATOM 1433 O O . ILE A 1 174 ? -7.742 3.888 12.914 1.00 91.19 174 ILE A O 1
ATOM 1437 N N . ASP A 1 175 ? -7.196 6.070 12.789 1.00 93.88 175 ASP A N 1
ATOM 1438 C CA . ASP A 1 175 ? -8.474 6.596 13.283 1.00 93.88 175 ASP A CA 1
ATOM 1439 C C . ASP A 1 175 ? -9.644 6.372 12.312 1.00 93.88 175 ASP A C 1
ATOM 1441 O O . ASP A 1 175 ? -10.791 6.463 12.724 1.00 93.88 175 ASP A O 1
ATOM 1445 N N . TYR A 1 176 ? -9.373 6.076 11.040 1.00 95.50 176 TYR A N 1
ATOM 1446 C CA . TYR A 1 176 ? -10.356 5.887 9.963 1.00 95.50 176 TYR A CA 1
ATOM 1447 C C . TYR A 1 176 ? -10.452 4.422 9.513 1.00 95.50 176 TYR A C 1
ATOM 1449 O O . TYR A 1 176 ? -11.080 4.123 8.501 1.00 95.50 176 TYR A O 1
ATOM 1457 N N . MET A 1 177 ? -9.793 3.502 10.224 1.00 94.62 177 MET A N 1
ATOM 1458 C CA . MET A 1 177 ? -9.805 2.076 9.904 1.00 94.62 177 MET A CA 1
ATOM 1459 C C . MET A 1 177 ? -11.010 1.398 10.560 1.00 94.62 177 MET A C 1
ATOM 1461 O O . MET A 1 177 ? -10.986 1.124 11.761 1.00 94.62 177 MET A O 1
ATOM 1465 N N . TYR A 1 178 ? -12.040 1.102 9.773 1.00 96.00 178 TYR A N 1
ATOM 1466 C CA . TYR A 1 178 ? -13.239 0.389 10.219 1.00 96.00 178 TYR A CA 1
ATOM 1467 C C . TYR A 1 178 ? -13.125 -1.102 9.930 1.00 96.00 178 TYR A C 1
ATOM 1469 O O . TYR A 1 178 ? -12.644 -1.457 8.850 1.00 96.00 178 TYR A O 1
ATOM 1477 N N . PRO A 1 179 ? -13.521 -1.985 10.864 1.00 95.69 179 PRO A N 1
ATOM 1478 C CA . PRO A 1 179 ? -13.581 -3.401 10.556 1.00 95.69 179 PRO A CA 1
ATOM 1479 C C . PRO A 1 179 ? -14.628 -3.639 9.468 1.00 95.69 179 PRO A C 1
ATOM 1481 O O . PRO A 1 179 ? -15.696 -3.023 9.493 1.00 95.69 179 PRO A O 1
ATOM 1484 N N . ILE A 1 180 ? -14.303 -4.507 8.515 1.00 94.50 180 ILE A N 1
ATOM 1485 C CA . ILE A 1 180 ? -15.130 -4.759 7.326 1.00 94.50 180 ILE A CA 1
ATOM 1486 C C . ILE A 1 180 ? -16.546 -5.171 7.715 1.00 94.50 180 ILE A C 1
ATOM 1488 O O . ILE A 1 180 ? -17.507 -4.714 7.109 1.00 94.50 180 ILE A O 1
ATOM 1492 N N . GLU A 1 181 ? -16.678 -5.969 8.772 1.00 92.94 181 GLU A N 1
ATOM 1493 C CA . GLU A 1 181 ? -17.957 -6.463 9.271 1.00 92.94 181 GLU A CA 1
ATOM 1494 C C . GLU A 1 181 ? -18.912 -5.359 9.775 1.00 92.94 181 GLU A C 1
ATOM 1496 O O . GLU A 1 181 ? -20.099 -5.618 9.953 1.00 92.94 181 GLU A O 1
ATOM 1501 N N . PHE A 1 182 ? -18.426 -4.125 9.975 1.00 93.31 182 PHE A N 1
ATOM 1502 C CA . PHE A 1 182 ? -19.240 -2.968 10.374 1.00 93.31 182 PHE A CA 1
ATOM 1503 C C . PHE A 1 182 ? -19.485 -1.964 9.237 1.00 93.31 182 PHE A C 1
ATOM 1505 O O . PHE A 1 182 ? -20.107 -0.927 9.475 1.00 93.31 182 PHE A O 1
ATOM 1512 N N . ILE A 1 183 ? -19.029 -2.250 8.014 1.00 92.25 183 ILE A N 1
ATOM 1513 C CA . ILE A 1 183 ? -19.307 -1.422 6.835 1.00 92.25 183 ILE A CA 1
ATOM 1514 C C . ILE A 1 183 ? -20.670 -1.808 6.265 1.00 92.25 183 ILE A C 1
ATOM 1516 O O . ILE A 1 183 ? -20.852 -2.920 5.777 1.00 92.25 183 ILE A O 1
ATOM 1520 N N . LYS A 1 184 ? -21.632 -0.883 6.323 1.00 88.94 184 LYS A N 1
ATOM 1521 C CA . LYS A 1 184 ? -22.992 -1.101 5.795 1.00 88.94 184 LYS A CA 1
ATOM 1522 C C . LYS A 1 184 ? -23.163 -0.617 4.359 1.00 88.94 184 LYS A C 1
ATOM 1524 O O . LYS A 1 184 ? -24.006 -1.138 3.640 1.00 88.94 184 LYS A O 1
ATOM 1529 N N . ASP A 1 185 ? -22.376 0.378 3.965 1.00 90.75 185 ASP A N 1
ATOM 1530 C CA . ASP A 1 185 ? -22.396 0.985 2.640 1.00 90.75 185 ASP A CA 1
ATOM 1531 C C . ASP A 1 185 ? -20.955 1.143 2.142 1.00 90.75 185 ASP A C 1
ATOM 1533 O O . ASP A 1 185 ? -20.126 1.796 2.780 1.00 90.75 185 ASP A O 1
ATOM 1537 N N . LEU A 1 186 ? -20.646 0.543 0.989 1.00 89.25 186 LEU A N 1
ATOM 1538 C CA . LEU A 1 186 ? -19.318 0.618 0.374 1.00 89.25 186 LEU A CA 1
ATOM 1539 C C . LEU A 1 186 ? -18.938 2.053 -0.011 1.00 89.25 186 LEU A C 1
ATOM 1541 O O . LEU A 1 186 ? -17.752 2.381 -0.050 1.00 89.25 186 LEU A O 1
ATOM 1545 N N . ASN A 1 187 ? -19.914 2.946 -0.203 1.00 91.75 187 ASN A N 1
ATOM 1546 C CA . ASN A 1 187 ? -19.656 4.363 -0.455 1.00 91.75 187 ASN A CA 1
ATOM 1547 C C . ASN A 1 187 ? -19.021 5.079 0.746 1.00 91.75 187 ASN A C 1
ATOM 1549 O O . ASN A 1 187 ? -18.507 6.193 0.592 1.00 91.75 187 ASN A O 1
ATOM 1553 N N . GLU A 1 188 ? -19.024 4.478 1.938 1.00 93.81 188 GLU A N 1
ATOM 1554 C CA . GLU A 1 188 ? -18.305 5.004 3.097 1.00 93.81 188 GLU A CA 1
ATOM 1555 C C . GLU A 1 188 ? -16.790 4.816 2.983 1.00 93.81 188 GLU A C 1
ATOM 1557 O O . GLU A 1 188 ? -16.044 5.535 3.654 1.00 93.81 188 GLU A O 1
ATOM 1562 N N . ILE A 1 189 ? -16.321 3.899 2.133 1.00 95.19 189 ILE A N 1
ATOM 1563 C CA . ILE A 1 189 ? -14.897 3.655 1.901 1.00 95.19 189 ILE A CA 1
ATOM 1564 C C . ILE A 1 189 ? -14.281 4.870 1.192 1.00 95.19 189 ILE A C 1
ATOM 1566 O O . ILE A 1 189 ? -14.828 5.429 0.240 1.00 95.19 189 ILE A O 1
ATOM 1570 N N . ASP A 1 190 ? -13.120 5.316 1.670 1.00 95.25 190 ASP A N 1
ATOM 1571 C CA . ASP A 1 190 ? -12.391 6.433 1.070 1.00 95.25 190 ASP A CA 1
ATOM 1572 C C . ASP A 1 190 ? -11.454 5.935 -0.035 1.00 95.25 190 ASP A C 1
ATOM 1574 O O . ASP A 1 190 ? -10.251 5.774 0.174 1.00 95.25 190 ASP A O 1
ATOM 1578 N N . LEU A 1 191 ? -12.015 5.693 -1.220 1.00 94.75 191 LEU A N 1
ATOM 1579 C CA . LEU A 1 191 ? -11.268 5.238 -2.399 1.00 94.75 191 LEU A CA 1
ATOM 1580 C C . LEU A 1 191 ? -10.171 6.230 -2.824 1.00 94.75 191 LEU A C 1
ATOM 1582 O O . LEU A 1 191 ? -9.090 5.827 -3.251 1.00 94.75 191 LEU A O 1
ATOM 1586 N N . GLU A 1 192 ? -10.404 7.529 -2.640 1.00 93.75 192 GLU A N 1
ATOM 1587 C CA . GLU A 1 192 ? -9.422 8.563 -2.971 1.00 93.75 192 GLU A CA 1
ATOM 1588 C C . GLU A 1 192 ? -8.199 8.491 -2.044 1.00 93.75 192 GLU A C 1
ATOM 1590 O O . GLU A 1 192 ? -7.054 8.681 -2.460 1.00 93.75 192 GLU A O 1
ATOM 1595 N N . TRP A 1 193 ? -8.405 8.136 -0.773 1.00 94.19 193 TRP A N 1
ATOM 1596 C CA . TRP A 1 193 ? -7.296 7.843 0.125 1.00 94.19 193 TRP A CA 1
ATOM 1597 C C . TRP A 1 193 ? -6.447 6.662 -0.359 1.00 94.19 193 TRP A C 1
ATOM 1599 O O . TRP A 1 193 ? -5.223 6.754 -0.271 1.00 94.19 193 TRP A O 1
ATOM 1609 N N . TYR A 1 194 ? -7.046 5.601 -0.910 1.00 93.88 194 TYR A N 1
ATOM 1610 C CA . TYR A 1 194 ? -6.279 4.472 -1.453 1.00 93.88 194 TYR A CA 1
ATOM 1611 C C . TYR A 1 194 ? -5.413 4.889 -2.646 1.00 93.88 194 TYR A C 1
ATOM 1613 O O . TYR A 1 194 ? -4.245 4.505 -2.687 1.00 93.88 194 TYR A O 1
ATOM 1621 N N . LYS A 1 195 ? -5.921 5.736 -3.554 1.00 94.19 195 LYS A N 1
ATOM 1622 C CA . LYS A 1 195 ? -5.119 6.301 -4.657 1.00 94.19 195 LYS A CA 1
ATOM 1623 C C . LYS A 1 195 ? -3.900 7.063 -4.139 1.00 94.19 195 LYS A C 1
ATOM 1625 O O . LYS A 1 195 ? -2.767 6.745 -4.500 1.00 94.19 195 LYS A O 1
ATOM 1630 N N . ARG A 1 196 ? -4.104 7.986 -3.194 1.00 92.88 196 ARG A N 1
ATOM 1631 C CA . ARG A 1 196 ? -3.000 8.724 -2.551 1.00 92.88 196 ARG A CA 1
ATOM 1632 C C . ARG A 1 196 ? -2.036 7.809 -1.796 1.00 92.88 196 ARG A C 1
ATOM 1634 O O . ARG A 1 196 ? -0.834 8.067 -1.766 1.00 92.88 196 ARG A O 1
ATOM 1641 N N . MET A 1 197 ? -2.539 6.753 -1.161 1.00 92.06 197 MET A N 1
ATOM 1642 C CA . MET A 1 197 ? -1.705 5.783 -0.451 1.00 92.06 197 MET A CA 1
ATOM 1643 C C . MET A 1 197 ? -0.789 5.024 -1.408 1.00 92.06 197 MET A C 1
ATOM 1645 O O . MET A 1 197 ? 0.388 4.855 -1.087 1.00 92.06 197 MET A O 1
ATOM 1649 N N . ILE A 1 198 ? -1.286 4.643 -2.588 1.00 92.56 198 ILE A N 1
ATOM 1650 C CA . ILE A 1 198 ? -0.474 4.035 -3.648 1.00 92.56 198 ILE A CA 1
ATOM 1651 C C . ILE A 1 198 ? 0.634 5.002 -4.074 1.00 92.56 198 ILE A C 1
ATOM 1653 O O . ILE A 1 198 ? 1.804 4.631 -4.042 1.00 92.56 198 ILE A O 1
ATOM 1657 N N . GLU A 1 199 ? 0.312 6.262 -4.373 1.00 93.06 199 GLU A N 1
ATOM 1658 C CA . GLU A 1 199 ? 1.324 7.263 -4.740 1.00 93.06 199 GLU A CA 1
ATOM 1659 C C . GLU A 1 199 ? 2.400 7.440 -3.661 1.00 93.06 199 GLU A C 1
ATOM 1661 O O . GLU A 1 199 ? 3.597 7.419 -3.952 1.00 93.06 199 GLU A O 1
ATOM 1666 N N . ASN A 1 200 ? 1.989 7.582 -2.399 1.00 89.56 200 ASN A N 1
ATOM 1667 C CA . ASN A 1 200 ? 2.910 7.724 -1.270 1.00 89.56 200 ASN A CA 1
ATOM 1668 C C . ASN A 1 200 ? 3.772 6.476 -1.072 1.00 89.56 200 ASN A C 1
ATOM 1670 O O . ASN A 1 200 ? 4.948 6.583 -0.717 1.00 89.56 200 ASN A O 1
ATOM 1674 N N . TYR A 1 201 ? 3.199 5.297 -1.309 1.00 89.19 201 TYR A N 1
ATOM 1675 C CA . TYR A 1 201 ? 3.934 4.047 -1.274 1.00 89.19 201 TYR A CA 1
ATOM 1676 C C . TYR A 1 201 ? 5.033 4.027 -2.335 1.00 89.19 201 TYR A C 1
ATOM 1678 O O . TYR A 1 201 ? 6.185 3.783 -1.977 1.00 89.19 201 TYR A O 1
ATOM 1686 N N . ILE A 1 202 ? 4.720 4.345 -3.593 1.00 91.00 202 ILE A N 1
ATOM 1687 C CA . ILE A 1 202 ? 5.720 4.392 -4.667 1.00 91.00 202 ILE A CA 1
ATOM 1688 C C . ILE A 1 202 ? 6.810 5.424 -4.349 1.00 91.00 202 ILE A C 1
ATOM 1690 O O . ILE A 1 202 ? 7.999 5.101 -4.403 1.00 91.00 202 ILE A O 1
ATOM 1694 N N . LYS A 1 203 ? 6.427 6.637 -3.925 1.00 89.69 203 LYS A N 1
ATOM 1695 C CA . LYS A 1 203 ? 7.373 7.682 -3.493 1.00 89.69 203 LYS A CA 1
ATOM 1696 C C . LYS A 1 203 ? 8.357 7.155 -2.447 1.00 89.69 203 LYS A C 1
ATOM 1698 O O . LYS A 1 203 ? 9.570 7.267 -2.620 1.00 89.69 203 LYS A O 1
ATOM 1703 N N . GLY A 1 204 ? 7.842 6.531 -1.386 1.00 86.75 204 GLY A N 1
ATOM 1704 C CA . GLY A 1 204 ? 8.658 5.973 -0.308 1.00 86.75 204 GLY A CA 1
ATOM 1705 C C . GLY A 1 204 ? 9.510 4.777 -0.740 1.00 86.75 204 GLY A C 1
ATOM 1706 O O . GLY A 1 204 ? 10.658 4.658 -0.315 1.00 86.75 204 GLY A O 1
ATOM 1707 N N . ALA A 1 205 ? 8.979 3.907 -1.602 1.00 87.81 205 ALA A N 1
ATOM 1708 C CA . ALA A 1 205 ? 9.664 2.702 -2.053 1.00 87.81 205 ALA A CA 1
ATOM 1709 C C . ALA A 1 205 ? 10.910 3.015 -2.894 1.00 87.81 205 ALA A C 1
ATOM 1711 O O . ALA A 1 205 ? 11.952 2.382 -2.703 1.00 87.81 205 ALA A O 1
ATOM 1712 N N . PHE A 1 206 ? 10.817 4.028 -3.761 1.00 89.50 206 PHE A N 1
ATOM 1713 C CA . PHE A 1 206 ? 11.870 4.406 -4.710 1.00 89.50 206 PHE A CA 1
ATOM 1714 C C . PHE A 1 206 ? 12.631 5.686 -4.334 1.00 89.50 206 PHE A C 1
ATOM 1716 O O . PHE A 1 206 ? 13.536 6.093 -5.061 1.00 89.50 206 PHE A O 1
ATOM 1723 N N . GLY A 1 207 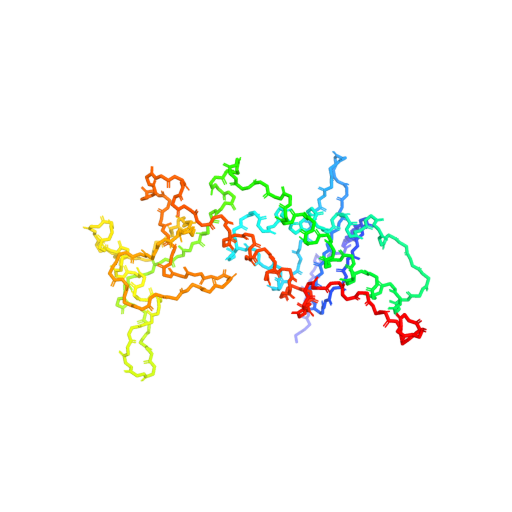? 12.300 6.325 -3.207 1.00 86.44 207 GLY A N 1
ATOM 1724 C CA . GLY A 1 207 ? 12.940 7.574 -2.779 1.00 86.44 207 GLY A CA 1
ATOM 1725 C C . GLY A 1 207 ? 12.652 8.744 -3.724 1.00 86.44 207 GLY A C 1
ATOM 1726 O O . GLY A 1 207 ? 13.536 9.550 -4.006 1.00 86.44 207 GLY A O 1
ATOM 1727 N N . ILE A 1 208 ? 11.428 8.808 -4.251 1.00 86.19 208 ILE A N 1
ATOM 1728 C CA . ILE A 1 208 ? 10.973 9.856 -5.165 1.00 86.19 208 ILE A CA 1
ATOM 1729 C C . ILE A 1 208 ? 10.198 10.897 -4.352 1.00 86.19 208 ILE A C 1
ATOM 1731 O O . ILE A 1 208 ? 9.124 10.608 -3.834 1.00 86.19 208 ILE A O 1
ATOM 1735 N N . PHE A 1 209 ? 10.740 12.110 -4.237 1.00 77.62 209 PHE A N 1
ATOM 1736 C CA . PHE A 1 209 ? 10.135 13.180 -3.431 1.00 77.62 209 PHE A CA 1
ATOM 1737 C C . PHE A 1 209 ? 8.929 13.841 -4.106 1.00 77.62 209 PHE A C 1
ATOM 1739 O O . PHE A 1 209 ? 8.009 14.288 -3.426 1.00 77.62 209 PHE A O 1
ATOM 1746 N N . ASP A 1 210 ? 8.906 13.846 -5.438 1.00 80.00 210 ASP A N 1
ATOM 1747 C CA . ASP A 1 210 ? 7.833 14.438 -6.226 1.00 80.00 210 ASP A CA 1
ATOM 1748 C C . ASP A 1 210 ? 7.504 13.565 -7.440 1.00 80.00 210 ASP A C 1
ATOM 1750 O O . ASP A 1 210 ? 8.402 13.133 -8.168 1.00 80.00 210 ASP A O 1
ATOM 1754 N N . LEU A 1 211 ? 6.211 13.309 -7.649 1.00 78.12 211 LEU A N 1
ATOM 1755 C CA . LEU A 1 211 ? 5.716 12.618 -8.838 1.00 78.12 211 LEU A CA 1
ATOM 1756 C C . LEU A 1 211 ? 5.561 13.578 -10.020 1.00 78.12 211 LEU A C 1
ATOM 1758 O O . LEU A 1 211 ? 5.358 13.109 -11.138 1.00 78.12 211 LEU A O 1
ATOM 1762 N N . SER A 1 212 ? 5.659 14.900 -9.822 1.00 69.38 212 SER A N 1
ATOM 1763 C CA . SER A 1 212 ? 5.710 15.854 -10.923 1.00 69.38 212 SER A CA 1
ATOM 1764 C C . SER A 1 212 ? 6.826 15.476 -11.906 1.00 69.38 212 SER A C 1
ATOM 1766 O O . SER A 1 212 ? 7.938 15.068 -11.546 1.00 69.38 212 SER A O 1
ATOM 1768 N N . THR A 1 213 ? 6.451 15.515 -13.176 1.00 55.94 213 THR A N 1
ATOM 1769 C CA . THR A 1 213 ? 7.331 15.339 -14.321 1.00 55.94 213 THR A CA 1
ATOM 1770 C C . THR A 1 213 ? 7.618 16.752 -14.780 1.00 55.94 213 THR A C 1
ATOM 1772 O O . THR A 1 213 ? 6.925 17.277 -15.646 1.00 55.94 213 THR A O 1
ATOM 1775 N N . THR A 1 214 ? 8.538 17.438 -14.109 1.00 46.50 214 THR A N 1
ATOM 1776 C CA . THR A 1 214 ? 9.025 18.712 -14.628 1.00 46.50 214 THR A CA 1
ATOM 1777 C C . THR A 1 214 ? 9.756 18.375 -15.923 1.00 46.50 214 THR A C 1
ATOM 1779 O O . THR A 1 214 ? 10.822 17.762 -15.885 1.00 46.50 214 THR A O 1
ATOM 1782 N N . GLN A 1 215 ? 9.168 18.707 -17.076 1.00 42.19 215 GLN A N 1
ATOM 1783 C CA . GLN A 1 215 ? 9.993 18.927 -18.256 1.00 42.19 215 GLN A CA 1
ATOM 1784 C C . GLN A 1 215 ? 10.906 20.083 -17.875 1.00 42.19 215 GLN A C 1
ATOM 1786 O O . GLN A 1 215 ? 10.437 21.163 -17.522 1.00 42.19 215 GLN A O 1
ATOM 1791 N N . GLN A 1 216 ? 12.204 19.822 -17.836 1.00 33.66 216 GLN A N 1
ATOM 1792 C CA . GLN A 1 216 ? 13.194 20.864 -17.659 1.00 33.66 216 GLN A CA 1
ATOM 1793 C C . GLN A 1 216 ? 13.180 21.676 -18.962 1.00 33.66 216 GLN A C 1
ATOM 1795 O O . GLN A 1 216 ? 13.907 21.368 -19.897 1.00 33.66 216 GLN A O 1
ATOM 1800 N N . THR A 1 217 ? 12.267 22.641 -19.079 1.00 37.94 217 THR A N 1
ATOM 1801 C CA . THR A 1 217 ? 12.318 23.636 -20.149 1.00 37.94 217 THR A CA 1
ATOM 1802 C C . THR A 1 217 ? 13.578 24.454 -19.910 1.00 37.94 217 THR A C 1
ATOM 1804 O O . THR A 1 217 ? 13.688 25.122 -18.879 1.00 37.94 217 THR A O 1
ATOM 1807 N N . GLY A 1 218 ? 14.551 24.335 -20.815 1.00 33.75 218 GLY A N 1
ATOM 1808 C CA . GLY A 1 218 ? 15.715 25.215 -20.839 1.00 33.75 218 GLY A CA 1
ATOM 1809 C C . GLY A 1 218 ? 15.279 26.677 -20.940 1.00 33.75 218 GLY A C 1
ATOM 1810 O O . GLY A 1 218 ? 14.157 26.971 -21.359 1.00 33.75 218 GLY A O 1
ATOM 1811 N N . LEU A 1 219 ? 16.168 27.594 -20.549 1.00 39.97 219 LEU A N 1
ATOM 1812 C CA . LEU A 1 219 ? 15.966 29.043 -20.703 1.00 39.97 219 LEU A CA 1
ATOM 1813 C C . LEU A 1 219 ? 15.600 29.442 -22.146 1.00 39.97 219 LEU A C 1
ATOM 1815 O O . LEU A 1 219 ? 14.965 30.465 -22.358 1.00 39.97 219 LEU A O 1
ATOM 1819 N N . ASP A 1 220 ? 15.935 28.592 -23.109 1.00 43.59 220 ASP A N 1
ATOM 1820 C CA . ASP A 1 220 ? 15.650 28.701 -24.537 1.00 43.59 220 ASP A CA 1
ATOM 1821 C C . ASP A 1 220 ? 14.143 28.690 -24.860 1.00 43.59 220 ASP A C 1
ATOM 1823 O O . ASP A 1 220 ? 13.745 29.174 -25.909 1.00 43.59 220 ASP A O 1
ATOM 1827 N N . ALA A 1 221 ? 13.290 28.165 -23.968 1.00 42.94 221 ALA A N 1
ATOM 1828 C CA . ALA A 1 221 ? 11.830 28.225 -24.117 1.00 42.94 221 ALA A CA 1
ATOM 1829 C C . ALA A 1 221 ? 11.220 29.559 -23.628 1.00 42.94 221 ALA A C 1
ATOM 1831 O O . ALA A 1 221 ? 10.006 29.742 -23.709 1.00 42.94 221 ALA A O 1
ATOM 1832 N N . TRP A 1 222 ? 12.051 30.454 -23.079 1.00 45.09 222 TRP A N 1
ATOM 1833 C CA . TRP A 1 222 ? 11.689 31.781 -22.567 1.00 45.09 222 TRP A CA 1
ATOM 1834 C C . TRP A 1 222 ? 12.364 32.936 -23.335 1.00 45.09 222 TRP A C 1
ATOM 1836 O O . TRP A 1 222 ? 12.192 34.091 -22.940 1.00 45.09 222 TRP A O 1
ATOM 1846 N N . MET A 1 223 ? 13.113 32.640 -24.406 1.00 30.50 223 MET A N 1
ATOM 1847 C CA . MET A 1 223 ? 13.567 33.613 -25.415 1.00 30.50 223 MET A CA 1
ATOM 1848 C C . MET A 1 223 ? 12.705 33.513 -26.671 1.00 30.50 223 MET A C 1
ATOM 1850 O O . MET A 1 223 ? 12.544 34.562 -27.331 1.00 30.50 223 MET A O 1
#

Sequence (223 aa):
KRLNYHDFELEPEKHDAMMFVKHKNYLIFDARDNKFEMITKGNNFRGSEKANIAKKALEEIMKEVLKENHRWEDESEARRRVKSTIKEKTKEIVRKLDLSNVDIEDLTLIQSVQPAKRYQKTKDGNMTTYGRRAEALEKLIGQRIKSRVKFKFVVTKKPLPGIKNPSKSGVKPIDYMYPIEFIKDLNEIDLEWYKRMIENYIKGAFGIFDLSTTQQTGLDAWM

Secondary structure (DSSP, 8-state):
-----TT--------SEEEEEETTEEEEEEEETTEEEEEEESSTT-GGGS-HHHHHHHHHHHHHHHHHTS--S-HHHHHHHHHHHHHHHHHHHHHH---TTS-HHHH-EEEEE--GGGSPBPTTSPBPHHHHHHHHHHHHHTS---S-EEEEEEEBSSPPTT-SS----SS--GGGEEEGGG-S-GGGB-HHHHHHHHHHHHHHHHT-S---------GGG--

Foldseek 3Di:
DPDDDPPDDDDDDDAPDKADQDVQWIWTWHQDPNDIDIDTTDDLPPCLQPFQLLVVLVSQLVVQLCVVLVDDDDPVVSVVSSLLSSLVSLCVSLVVDDPVPDDVSRQKGKDKAAFLVPDDADPVRHGDLSSLLQVLVCVLVVHTRHGIDIFIWGFFPDFRPPDDPQDQDLAPRSRRTDGPVSDPDPNRGDVVSSSSNSVVSSCSSNVPPDSDPPPPDPCVVVD

Solvent-accessible surface area (backbone atoms only — not comparable to full-atom values): 13401 Å² total; per-residue (Å²): 133,84,86,85,65,90,84,74,78,88,79,88,86,83,70,79,40,73,47,82,77,49,95,75,27,34,38,39,37,40,75,53,96,92,34,84,44,74,48,75,42,35,79,69,59,58,50,76,81,40,30,49,49,46,55,56,50,48,45,58,34,49,53,55,37,45,70,79,54,77,74,76,91,50,68,71,58,42,56,54,48,52,55,49,42,47,30,52,38,44,54,54,50,51,69,68,55,70,68,89,82,51,60,67,71,33,53,30,33,66,45,78,45,52,30,36,89,75,48,70,56,44,98,87,68,44,76,31,72,70,23,51,41,32,51,26,48,24,63,73,73,71,46,81,55,84,53,77,43,79,45,52,21,33,51,34,74,58,61,48,63,90,62,78,88,72,59,77,51,64,79,68,28,64,42,20,50,42,48,54,93,75,61,88,51,78,83,46,46,32,60,66,56,52,47,50,24,39,54,49,47,52,24,64,53,72,72,44,92,64,61,74,79,76,75,83,73,54,74,75,82,78,111

pLDDT: mean 87.23, std 12.75, range [30.5, 97.25]